Protein AF-A0A7S1K4Q0-F1 (afdb_monomer_lite)

Foldseek 3Di:
DVVVVVVVVVVVCVVVPPPPPPPPDPPPDDFFQKKKKWKFFFFWIWIWMAGPVQRKIKIKTDGPAWIWIWMAGDNQRKIKIWIHHHQWIWIWIATNNQRKIKTKITGHQWIWIWIAGDPQRWIWIWTGDDQWTWIWIAGPNQGWTKIWIGHRQWIKIKIAGPNPDDDPPDLPPDDFRIKIKIGGRFWIWIWTHDVVQQKIKIWTTGPQWIWIWIAGDQQGWIWIWTTDNVQWIWTWIWGDAGPDPPHANKTKTKIKTDGALAWIWMKMWIAGRVRHIWIWIWTHHVAWIWIWGFDADSNWTWTWTWIGGHRIIMIMITTGDPPDDDDPPVCVVVVNPDPPVVCCPPPVDDDDDD

Organism: NCBI:txid1169539

Secondary structure (DSSP, 8-state):
-HHHHHHHHHHHHHHH------TTS--SS-SEEEEEEEEEETTEEEEEEEESSS--EEEEEEETTEEEEEEE-SSS--EEEEEEETTEEEEEEE-SSS--EEEEEEETTEEEEEEE-SSS--EEEEEEESSEEEEEEE-SSS-EEEEEEEETTEEEEEEEES-----TTSS-TT--SEEEEEEETTEEEEEEEETTTTEEEEEEEETTEEEEEEEESSS--EEEEEEETTTEEEEEEEE---SSTTS---EEEEEEEEETTTEEEEEEEEE-TTS-EEEEEEEEESSEEEEEEEEEETTEEEEEEEEEETTEEEEEEEEE-GGG-----HHHHTT-S-THHHHHHHS---PPP-

Structure (mmCIF, N/CA/C/O backbone):
data_AF-A0A7S1K4Q0-F1
#
_entry.id   AF-A0A7S1K4Q0-F1
#
loop_
_atom_site.group_PDB
_atom_site.id
_atom_site.type_symbol
_atom_site.label_atom_id
_atom_site.label_alt_id
_atom_site.label_comp_id
_atom_site.label_asym_id
_atom_site.label_entity_id
_atom_site.label_seq_id
_atom_site.pdbx_PDB_ins_code
_atom_site.Cartn_x
_atom_site.Cartn_y
_atom_site.Cartn_z
_atom_site.occupancy
_atom_site.B_iso_or_equiv
_atom_site.auth_seq_id
_atom_site.auth_comp_id
_atom_site.auth_asym_id
_atom_site.auth_atom_id
_atom_site.pdbx_PDB_model_num
ATOM 1 N N . ARG A 1 1 ? -10.471 26.679 19.506 1.00 30.56 1 ARG A N 1
ATOM 2 C CA . ARG A 1 1 ? -9.412 27.710 19.668 1.00 30.56 1 ARG A CA 1
ATOM 3 C C . ARG A 1 1 ? -8.037 27.119 19.364 1.00 30.56 1 ARG A C 1
ATOM 5 O O . ARG A 1 1 ? -7.439 27.626 18.440 1.00 30.56 1 ARG A O 1
ATOM 12 N N . ALA A 1 2 ? -7.617 26.006 19.983 1.00 29.73 2 ALA A N 1
ATOM 13 C CA . ALA A 1 2 ? -6.388 25.289 19.597 1.00 29.73 2 ALA A CA 1
ATOM 14 C C . ALA A 1 2 ? -6.380 24.780 18.135 1.00 29.73 2 ALA A C 1
ATOM 16 O O . ALA A 1 2 ? -5.400 24.993 17.445 1.00 29.73 2 ALA A O 1
ATOM 17 N N . ALA A 1 3 ? -7.494 24.243 17.615 1.00 29.62 3 ALA A N 1
ATOM 18 C CA . ALA A 1 3 ? -7.602 23.836 16.201 1.00 29.62 3 ALA A CA 1
ATOM 19 C C . ALA A 1 3 ? -7.527 25.012 15.201 1.00 29.62 3 ALA A C 1
ATOM 21 O O . ALA A 1 3 ? -6.951 24.889 14.131 1.00 29.62 3 ALA A O 1
ATOM 22 N N . VAL A 1 4 ? -8.051 26.186 15.580 1.00 29.28 4 VAL A N 1
ATOM 23 C CA . VAL A 1 4 ? -7.913 27.419 14.783 1.00 29.28 4 VAL A CA 1
ATOM 24 C C . VAL A 1 4 ? -6.472 27.923 14.845 1.00 29.28 4 VAL A C 1
ATOM 26 O O . VAL A 1 4 ? -5.973 28.427 13.855 1.00 29.28 4 VAL A O 1
ATOM 29 N N . SER A 1 5 ? -5.783 27.740 15.975 1.00 29.30 5 SER A N 1
ATOM 30 C CA . SER A 1 5 ? -4.360 28.052 16.117 1.00 29.30 5 SER A CA 1
ATOM 31 C C . SER A 1 5 ? -3.453 27.077 15.365 1.00 29.30 5 SER A C 1
ATOM 33 O O . SER A 1 5 ? -2.461 27.540 14.834 1.00 29.30 5 SER A O 1
ATOM 35 N N . ALA A 1 6 ? -3.790 25.788 15.263 1.00 33.44 6 ALA A N 1
ATOM 36 C CA . ALA A 1 6 ? -3.050 24.813 14.455 1.00 33.44 6 ALA A CA 1
ATOM 37 C C . ALA A 1 6 ? -3.248 25.060 12.952 1.00 33.44 6 ALA A C 1
ATOM 39 O O . ALA A 1 6 ? -2.275 25.084 12.215 1.00 33.44 6 ALA A O 1
ATOM 40 N N . ALA A 1 7 ? -4.474 25.374 12.517 1.00 32.34 7 ALA A N 1
ATOM 41 C CA . ALA A 1 7 ? -4.744 25.794 11.141 1.00 32.34 7 ALA A CA 1
ATOM 42 C C . ALA A 1 7 ? -4.092 27.148 10.797 1.00 32.34 7 ALA A C 1
ATOM 44 O O . ALA A 1 7 ? -3.606 27.323 9.688 1.00 32.34 7 ALA A O 1
ATOM 45 N N . LEU A 1 8 ? -4.031 28.100 11.740 1.00 29.91 8 LEU A N 1
ATOM 46 C CA . LEU A 1 8 ? -3.279 29.350 11.562 1.00 29.91 8 LEU A CA 1
ATOM 47 C C . LEU A 1 8 ? -1.764 29.149 11.630 1.00 29.91 8 LEU A C 1
ATOM 49 O O . LEU A 1 8 ? -1.056 29.924 11.006 1.00 29.91 8 LEU A O 1
ATOM 53 N N . LEU A 1 9 ? -1.266 28.150 12.362 1.00 31.69 9 LEU A N 1
ATOM 54 C CA . LEU A 1 9 ? 0.156 27.808 12.395 1.00 31.69 9 LEU A CA 1
ATOM 55 C C . LEU A 1 9 ? 0.561 27.088 11.105 1.00 31.69 9 LEU A C 1
ATOM 57 O O . LEU A 1 9 ? 1.580 27.447 10.541 1.00 31.69 9 LEU A O 1
ATOM 61 N N . ALA A 1 10 ? -0.273 26.182 10.587 1.00 34.03 10 ALA A N 1
ATOM 62 C CA . ALA A 1 10 ? -0.112 25.562 9.273 1.00 34.03 10 ALA A CA 1
ATOM 63 C C . ALA A 1 10 ? -0.222 26.601 8.146 1.00 34.03 10 ALA A C 1
ATOM 65 O O . ALA A 1 10 ? 0.629 26.639 7.272 1.00 34.03 10 ALA A O 1
ATOM 66 N N . ALA A 1 11 ? -1.190 27.525 8.205 1.00 30.97 11 ALA A N 1
ATOM 67 C CA . ALA A 1 11 ? -1.301 28.629 7.246 1.00 30.97 11 ALA A CA 1
ATOM 68 C C . ALA A 1 11 ? -0.173 29.669 7.386 1.00 30.97 11 ALA A C 1
ATOM 70 O O . ALA A 1 11 ? 0.191 30.306 6.402 1.00 30.97 11 ALA A O 1
ATOM 71 N N . ALA A 1 12 ? 0.391 29.855 8.585 1.00 30.47 12 ALA A N 1
ATOM 72 C CA . ALA A 1 12 ? 1.572 30.689 8.793 1.00 30.47 12 ALA A CA 1
ATOM 73 C C . ALA A 1 12 ? 2.847 29.995 8.295 1.00 30.47 12 ALA A C 1
ATOM 75 O O . ALA A 1 12 ? 3.657 30.669 7.677 1.00 30.47 12 ALA A O 1
ATOM 76 N N . PHE A 1 13 ? 2.982 28.675 8.472 1.00 32.81 13 PHE A N 1
ATOM 77 C CA . PHE A 1 13 ? 4.057 27.858 7.895 1.00 32.81 13 PHE A CA 1
ATOM 78 C C . PHE A 1 13 ? 3.983 27.838 6.363 1.00 32.81 13 PHE A C 1
ATOM 80 O O . PHE A 1 13 ? 4.979 28.120 5.707 1.00 32.81 13 PHE A O 1
ATOM 87 N N . LEU A 1 14 ? 2.795 27.632 5.788 1.00 34.66 14 LEU A N 1
ATOM 88 C CA . LEU A 1 14 ? 2.542 27.724 4.343 1.00 34.66 14 LEU A CA 1
ATOM 89 C C . LEU A 1 14 ? 2.732 29.156 3.807 1.00 34.66 14 LEU A C 1
ATOM 91 O O . LEU A 1 14 ? 3.114 29.347 2.658 1.00 34.66 14 LEU A O 1
ATOM 95 N N . GLY A 1 15 ? 2.475 30.175 4.636 1.00 26.48 15 GLY A N 1
ATOM 96 C CA . GLY A 1 15 ? 2.600 31.589 4.272 1.00 26.48 15 GLY A CA 1
ATOM 97 C C . GLY A 1 15 ? 4.000 32.191 4.449 1.00 26.48 15 GLY A C 1
ATOM 98 O O . GLY A 1 15 ? 4.277 33.231 3.851 1.00 26.48 15 GLY A O 1
ATOM 99 N N . SER A 1 16 ? 4.875 31.582 5.260 1.00 27.86 16 SER A N 1
ATOM 100 C CA . SER A 1 16 ? 6.252 32.049 5.492 1.00 27.86 16 SER A CA 1
ATOM 101 C C . SER A 1 16 ? 7.325 31.158 4.872 1.00 27.86 16 SER A C 1
ATOM 103 O O . SER A 1 16 ? 8.417 31.655 4.613 1.00 27.86 16 SER A O 1
ATOM 105 N N . ASN A 1 17 ? 7.009 29.888 4.599 1.00 32.78 17 ASN A N 1
ATOM 106 C CA . ASN A 1 17 ? 7.913 28.906 4.001 1.00 32.78 17 ASN A CA 1
ATOM 107 C C . ASN A 1 17 ? 7.384 28.419 2.649 1.00 32.78 17 ASN A C 1
ATOM 109 O O . ASN A 1 17 ? 7.439 27.234 2.335 1.00 32.78 17 ASN A O 1
ATOM 113 N N . THR A 1 18 ? 6.933 29.338 1.793 1.00 30.14 18 THR A N 1
ATOM 114 C CA . THR A 1 18 ? 7.184 29.118 0.368 1.00 30.14 18 THR A CA 1
ATOM 115 C C . THR A 1 18 ? 8.687 28.919 0.243 1.00 30.14 18 THR A C 1
ATOM 117 O O . THR A 1 18 ? 9.435 29.882 0.450 1.00 30.14 18 THR A O 1
ATOM 120 N N . LEU A 1 19 ? 9.121 27.694 -0.077 1.00 34.28 19 LEU A N 1
ATOM 121 C CA . LEU A 1 19 ? 10.314 27.486 -0.891 1.00 34.28 19 LEU A CA 1
ATOM 122 C C . LEU A 1 19 ? 10.308 28.633 -1.896 1.00 34.28 19 LEU A C 1
ATOM 124 O O . LEU A 1 19 ? 9.395 28.734 -2.720 1.00 34.28 19 LEU A O 1
ATOM 128 N N . ARG A 1 20 ? 11.209 29.606 -1.721 1.00 29.12 20 ARG A N 1
ATOM 129 C CA . ARG A 1 20 ? 11.336 30.694 -2.682 1.00 29.12 20 ARG A CA 1
ATOM 130 C C . ARG A 1 20 ? 11.876 30.036 -3.934 1.00 29.12 20 ARG A C 1
ATOM 132 O O . ARG A 1 20 ? 13.084 29.910 -4.093 1.00 29.12 20 ARG A O 1
ATOM 139 N N . TYR A 1 21 ? 10.957 29.587 -4.777 1.00 36.97 21 TYR A N 1
ATOM 140 C CA . TYR A 1 21 ? 11.227 29.307 -6.163 1.00 36.97 21 TYR A CA 1
ATOM 141 C C . TYR A 1 21 ? 11.718 30.625 -6.759 1.00 36.97 21 TYR A C 1
ATOM 143 O O . TYR A 1 21 ? 10.959 31.585 -6.913 1.00 36.97 21 TYR A O 1
ATOM 151 N N . ASP A 1 22 ? 13.029 30.708 -6.946 1.00 35.34 22 ASP A N 1
ATOM 152 C CA . ASP A 1 22 ? 13.677 31.824 -7.610 1.00 35.34 22 ASP A CA 1
ATOM 153 C C . ASP A 1 22 ? 13.389 31.676 -9.103 1.00 35.34 22 ASP A C 1
ATOM 155 O O . ASP A 1 22 ? 14.047 30.905 -9.797 1.00 35.34 22 ASP A O 1
ATOM 159 N N . SER A 1 23 ? 12.360 32.380 -9.584 1.00 36.06 23 SER A N 1
ATOM 160 C CA . SER A 1 23 ? 11.932 32.350 -10.988 1.00 36.06 23 SER A CA 1
ATOM 161 C C . SER A 1 23 ? 13.019 32.784 -11.970 1.00 36.06 23 SER A C 1
ATOM 163 O O . SER A 1 23 ? 12.865 32.572 -13.171 1.00 36.06 23 SER A O 1
ATOM 165 N N . ASP A 1 24 ? 14.086 33.412 -11.469 1.00 32.47 24 ASP A N 1
ATOM 166 C CA . ASP A 1 24 ? 15.128 34.042 -12.273 1.00 32.47 24 ASP A CA 1
ATOM 167 C C . ASP A 1 24 ? 16.400 33.177 -12.363 1.00 32.47 24 ASP A C 1
ATOM 169 O O . ASP A 1 24 ? 17.333 33.519 -13.096 1.00 32.47 24 ASP A O 1
ATOM 173 N N . LYS A 1 25 ? 16.442 32.029 -11.670 1.00 38.19 25 LYS A N 1
ATOM 174 C CA . LYS A 1 25 ? 17.389 30.954 -11.978 1.00 38.19 25 LYS A CA 1
ATOM 175 C C . LYS A 1 25 ? 16.717 29.990 -12.944 1.00 38.19 25 LYS A C 1
ATOM 177 O O . LYS A 1 25 ? 15.883 29.187 -12.542 1.00 38.19 25 LYS A O 1
ATOM 182 N N . GLU A 1 26 ? 17.127 30.038 -14.208 1.00 30.56 26 GLU A N 1
ATOM 183 C CA . GLU A 1 26 ? 16.931 28.927 -15.140 1.00 30.56 26 GLU A CA 1
ATOM 184 C C . GLU A 1 26 ? 17.693 27.702 -14.602 1.00 30.56 26 GLU A C 1
ATOM 186 O O . GLU A 1 26 ? 18.846 27.450 -14.949 1.00 30.56 26 GLU A O 1
ATOM 191 N N . LEU A 1 27 ? 17.063 26.980 -13.678 1.00 38.09 27 LEU A N 1
ATOM 192 C CA . LEU A 1 27 ? 17.362 25.588 -13.389 1.00 38.09 27 LEU A CA 1
ATOM 193 C C . LEU A 1 27 ? 16.701 24.810 -14.528 1.00 38.09 27 LEU A C 1
ATOM 195 O O . LEU A 1 27 ? 15.480 24.830 -14.672 1.00 38.09 27 LEU A O 1
ATOM 199 N N . GLY A 1 28 ? 17.508 24.244 -15.423 1.00 34.34 28 GLY A N 1
ATOM 200 C CA . GLY A 1 28 ? 16.991 23.355 -16.457 1.00 34.34 28 GLY A CA 1
ATOM 201 C C . GLY A 1 28 ? 16.277 22.175 -15.796 1.00 34.34 28 GLY A C 1
ATOM 202 O O . GLY A 1 28 ? 16.890 21.491 -14.987 1.00 34.34 28 GLY A O 1
ATOM 203 N N . GLY A 1 29 ? 15.002 21.968 -16.134 1.00 41.12 29 GLY A N 1
ATOM 204 C CA . GLY A 1 29 ? 14.160 20.903 -15.573 1.00 41.12 29 GLY A CA 1
ATOM 205 C C . GLY A 1 29 ? 13.619 21.228 -14.175 1.00 41.12 29 GLY A C 1
ATOM 206 O O . GLY A 1 29 ? 14.306 21.816 -13.343 1.00 41.12 29 GLY A O 1
ATOM 207 N N . LYS A 1 30 ? 12.356 20.882 -13.905 1.00 51.50 30 LYS A N 1
ATOM 208 C CA . LYS A 1 30 ? 11.820 20.925 -12.536 1.00 51.50 30 LYS A CA 1
ATOM 209 C C . LYS A 1 30 ? 12.519 19.803 -11.746 1.00 51.50 30 LYS A C 1
ATOM 211 O O . LYS A 1 30 ? 12.449 18.674 -12.201 1.00 51.50 30 LYS A O 1
ATOM 216 N N . PRO A 1 31 ? 13.195 20.074 -10.617 1.00 64.00 31 PRO A N 1
ATOM 217 C CA . PRO A 1 31 ? 14.013 19.069 -9.927 1.00 64.00 31 PRO A CA 1
ATOM 218 C C . PRO A 1 31 ? 13.213 18.039 -9.105 1.00 64.00 31 PRO A C 1
ATOM 220 O O . PRO A 1 31 ? 13.813 17.114 -8.577 1.00 64.00 31 PRO A O 1
ATOM 223 N N . ILE A 1 32 ? 11.898 18.228 -8.954 1.00 69.50 32 ILE A N 1
ATOM 224 C CA . ILE A 1 32 ? 10.991 17.393 -8.155 1.00 69.50 32 ILE A CA 1
ATOM 225 C C . ILE A 1 32 ? 9.759 17.120 -9.024 1.00 69.50 32 ILE A C 1
ATOM 227 O O . ILE A 1 32 ? 9.160 18.095 -9.508 1.00 69.50 32 ILE A O 1
ATOM 231 N N . LYS A 1 33 ? 9.421 15.844 -9.232 1.00 79.62 33 LYS A N 1
ATOM 232 C CA . LYS A 1 33 ? 8.251 15.403 -10.011 1.00 79.62 33 LYS A CA 1
ATOM 233 C C . LYS A 1 33 ? 7.015 15.344 -9.120 1.00 79.62 33 LYS A C 1
ATOM 235 O O . LYS A 1 33 ? 6.043 16.034 -9.416 1.00 79.62 33 LYS A O 1
ATOM 240 N N . GLU A 1 34 ? 7.143 14.747 -7.938 1.00 84.56 34 GLU A N 1
ATOM 241 C CA . GLU A 1 34 ? 6.089 14.709 -6.924 1.00 84.56 34 GLU A CA 1
ATOM 242 C C . GLU A 1 34 ? 6.590 15.129 -5.531 1.00 84.56 34 GLU A C 1
ATOM 244 O O . GLU A 1 34 ? 7.757 14.966 -5.168 1.00 84.56 34 GLU A O 1
ATOM 249 N N . VAL A 1 35 ? 5.693 15.706 -4.726 1.00 86.06 35 VAL A N 1
ATOM 250 C CA . VAL A 1 35 ? 5.883 15.869 -3.282 1.00 86.06 35 VAL A CA 1
ATOM 251 C C . VAL A 1 35 ? 4.620 15.504 -2.510 1.00 86.06 35 VAL A C 1
ATOM 253 O O . VAL A 1 35 ? 3.544 16.013 -2.815 1.00 86.06 35 VAL A O 1
ATOM 256 N N . SER A 1 36 ? 4.763 14.747 -1.425 1.00 88.31 36 SER A N 1
ATOM 257 C CA . SER A 1 36 ? 3.702 14.425 -0.471 1.00 88.31 36 SER A CA 1
ATOM 258 C C . SER A 1 36 ? 4.151 14.686 0.969 1.00 88.31 36 SER A C 1
ATOM 260 O O . SER A 1 36 ? 5.331 14.678 1.317 1.00 88.31 36 SER A O 1
ATOM 262 N N . ASN A 1 37 ? 3.204 15.065 1.820 1.00 87.38 37 ASN A N 1
ATOM 263 C CA . ASN A 1 37 ? 3.434 15.474 3.197 1.00 87.38 37 ASN A CA 1
ATOM 264 C C . ASN A 1 37 ? 2.302 14.975 4.086 1.00 87.38 37 ASN A C 1
ATOM 266 O O . ASN A 1 37 ? 1.132 15.275 3.835 1.00 87.38 37 ASN A O 1
ATOM 270 N N . GLU A 1 38 ? 2.654 14.367 5.214 1.00 92.50 38 GLU A N 1
ATOM 271 C CA . GLU A 1 38 ? 1.721 14.014 6.276 1.00 92.50 38 GLU A CA 1
ATOM 272 C C . GLU A 1 38 ? 2.148 14.640 7.606 1.00 92.50 38 GLU A C 1
ATOM 274 O O . GLU A 1 38 ? 3.297 14.553 8.034 1.00 92.50 38 GLU A O 1
ATOM 279 N N . ILE A 1 39 ? 1.204 15.280 8.293 1.00 90.06 39 ILE A N 1
ATOM 280 C CA . ILE A 1 39 ? 1.388 15.839 9.629 1.00 90.06 39 ILE A CA 1
ATOM 281 C C . ILE A 1 39 ? 0.304 15.271 10.533 1.00 90.06 39 ILE A C 1
ATOM 283 O O . ILE A 1 39 ? -0.865 15.650 10.426 1.00 90.06 39 ILE A O 1
ATOM 287 N N . VAL A 1 40 ? 0.699 14.439 11.490 1.00 93.62 40 VAL A N 1
ATOM 288 C CA . VAL A 1 40 ? -0.200 13.844 12.479 1.00 93.62 40 VAL A CA 1
ATOM 289 C C . VAL A 1 40 ? 0.071 14.438 13.853 1.00 93.62 40 VAL A C 1
ATOM 291 O O . VAL A 1 40 ? 1.211 14.574 14.299 1.00 93.62 40 VAL A O 1
ATOM 294 N N . TYR A 1 41 ? -0.997 14.781 14.562 1.00 90.81 41 TYR A N 1
ATOM 295 C CA . TYR A 1 41 ? -0.958 15.068 15.984 1.00 90.81 41 TYR A CA 1
ATOM 296 C C . TYR A 1 41 ? -2.113 14.377 16.703 1.00 90.81 41 TYR A C 1
ATOM 298 O O . TYR A 1 41 ? -3.278 14.771 16.580 1.00 90.81 41 TYR A O 1
ATOM 306 N N . ASP A 1 42 ? -1.770 13.403 17.543 1.00 92.69 42 ASP A N 1
ATOM 307 C CA . ASP A 1 42 ? -2.720 12.571 18.279 1.00 92.69 42 ASP A CA 1
ATOM 308 C C . ASP A 1 42 ? -3.644 11.817 17.318 1.00 92.69 42 ASP A C 1
ATOM 310 O O . ASP A 1 42 ? -3.214 10.867 16.681 1.00 92.69 42 ASP A O 1
ATOM 314 N N . ASN A 1 43 ? -4.896 12.246 17.198 1.00 93.00 43 ASN A N 1
ATOM 315 C CA . ASN A 1 43 ? -5.856 11.662 16.274 1.00 93.00 43 ASN A CA 1
ATOM 316 C C . ASN A 1 43 ? -6.166 12.570 15.080 1.00 93.00 43 ASN A C 1
ATOM 318 O O . ASN A 1 43 ? -7.074 12.254 14.326 1.00 93.00 43 ASN A O 1
ATOM 322 N N . TRP A 1 44 ? -5.502 13.719 14.946 1.00 95.00 44 TRP A N 1
ATOM 323 C CA . TRP A 1 44 ? -5.684 14.623 13.813 1.00 95.00 44 TRP A CA 1
ATOM 324 C C . TRP A 1 44 ? -4.558 14.457 12.808 1.00 95.00 44 TRP A C 1
ATOM 326 O O . TRP A 1 44 ? -3.403 14.420 13.214 1.00 95.00 44 TRP A O 1
ATOM 336 N N . ALA A 1 45 ? -4.896 14.466 11.525 1.00 93.38 45 ALA A N 1
ATOM 337 C CA . ALA A 1 45 ? -3.946 14.438 10.428 1.00 93.38 45 ALA A CA 1
ATOM 338 C C . ALA A 1 45 ? -4.242 15.551 9.414 1.00 93.38 45 ALA A C 1
ATOM 340 O O . ALA A 1 45 ? -5.398 15.948 9.206 1.00 93.38 45 ALA A O 1
ATOM 341 N N . VAL A 1 46 ? -3.174 16.060 8.810 1.00 93.00 46 VAL A N 1
ATOM 342 C CA . VAL A 1 46 ? -3.185 16.874 7.598 1.00 93.00 46 VAL A CA 1
ATOM 343 C C . VAL A 1 46 ? -2.273 16.182 6.606 1.00 93.00 46 VAL A C 1
ATOM 345 O O . VAL A 1 46 ? -1.091 16.025 6.892 1.00 93.00 46 VAL A O 1
ATOM 348 N N . THR A 1 47 ? -2.813 15.830 5.453 1.00 91.38 47 THR A N 1
ATOM 349 C CA . THR A 1 47 ? -2.056 15.273 4.338 1.00 91.38 47 THR A CA 1
ATOM 350 C C . THR A 1 47 ? -2.184 16.229 3.169 1.00 91.38 47 THR A C 1
ATOM 352 O O . THR A 1 47 ? -3.271 16.760 2.927 1.00 91.38 47 THR A O 1
ATOM 355 N N . TRP A 1 48 ? -1.100 16.495 2.459 1.00 90.69 48 TRP A N 1
ATOM 356 C CA . TRP A 1 48 ? -1.171 17.191 1.185 1.00 90.69 48 TRP A CA 1
ATOM 357 C C . TRP A 1 48 ? -0.082 16.692 0.254 1.00 90.69 48 TRP A C 1
ATOM 359 O O . TRP A 1 48 ? 1.011 16.377 0.710 1.00 90.69 48 TRP A O 1
ATOM 369 N N . GLY A 1 49 ? -0.386 16.669 -1.034 1.00 85.81 49 GLY A N 1
ATOM 370 C CA . GLY A 1 49 ? 0.549 16.269 -2.066 1.00 85.81 49 GLY A CA 1
ATOM 371 C C . GLY A 1 49 ? 0.357 17.079 -3.334 1.00 85.81 49 GLY A C 1
ATOM 372 O O . GLY A 1 49 ? -0.669 17.754 -3.513 1.00 85.81 49 GLY A O 1
ATOM 373 N N . ARG A 1 50 ? 1.382 17.070 -4.176 1.00 86.56 50 ARG A N 1
ATOM 374 C CA . ARG A 1 50 ? 1.388 17.709 -5.478 1.00 86.56 50 ARG A CA 1
ATOM 375 C C . ARG A 1 50 ? 2.275 16.932 -6.433 1.00 86.56 50 ARG A C 1
ATOM 377 O O . ARG A 1 50 ? 3.492 16.944 -6.263 1.00 86.56 50 ARG A O 1
ATOM 384 N N . ASP A 1 51 ? 1.650 16.463 -7.497 1.00 84.50 51 ASP A N 1
ATOM 385 C CA . ASP A 1 51 ? 2.330 16.103 -8.724 1.00 84.50 51 ASP A CA 1
ATOM 386 C C . ASP A 1 51 ? 2.577 17.374 -9.570 1.00 84.50 51 ASP A C 1
ATOM 388 O O . ASP A 1 51 ? 1.697 18.229 -9.776 1.00 84.50 51 ASP A O 1
ATOM 392 N N . PHE A 1 52 ? 3.816 17.588 -10.004 1.00 81.81 52 PHE A N 1
ATOM 393 C CA . PHE A 1 52 ? 4.206 18.730 -10.827 1.00 81.81 52 PHE A CA 1
ATOM 394 C C . PHE A 1 52 ? 4.133 18.468 -12.333 1.00 81.81 52 PHE A C 1
ATOM 396 O O . PHE A 1 52 ? 4.096 19.466 -13.082 1.00 81.81 52 PHE A O 1
ATOM 403 N N . GLU A 1 53 ? 4.157 17.212 -12.755 1.00 77.25 53 GLU A N 1
ATOM 404 C CA . GLU A 1 53 ? 3.986 16.734 -14.124 1.00 77.25 53 GLU A CA 1
ATOM 405 C C . GLU A 1 53 ? 2.508 16.810 -14.520 1.00 77.25 53 GLU A C 1
ATOM 407 O O . GLU A 1 53 ? 2.156 17.684 -15.327 1.00 77.25 53 GLU A O 1
ATOM 412 N N . ASP A 1 54 ? 1.649 16.101 -13.793 1.00 74.69 54 ASP A N 1
ATOM 413 C CA . ASP A 1 54 ? 0.188 16.017 -13.979 1.00 74.69 54 ASP A CA 1
ATOM 414 C C . ASP A 1 54 ? -0.544 17.233 -13.398 1.00 74.69 54 ASP A C 1
ATOM 416 O O . ASP A 1 54 ? -1.737 17.506 -13.603 1.00 74.69 54 ASP A O 1
ATOM 420 N N . ARG A 1 55 ? 0.220 18.070 -12.685 1.00 83.75 55 ARG A N 1
ATOM 421 C CA . ARG A 1 55 ? -0.247 19.305 -12.042 1.00 83.75 55 ARG A CA 1
ATOM 422 C C . ARG A 1 55 ? -1.380 19.036 -11.059 1.00 83.75 55 ARG A C 1
ATOM 424 O O . ARG A 1 55 ? -2.209 19.933 -10.842 1.00 83.75 55 ARG A O 1
ATOM 431 N N . GLU A 1 56 ? -1.377 17.864 -10.447 1.00 87.31 56 GLU A N 1
ATOM 432 C CA . GLU A 1 56 ? -2.327 17.484 -9.425 1.00 87.31 56 GLU A CA 1
ATOM 433 C C . GLU A 1 56 ? -1.997 18.129 -8.078 1.00 87.31 56 GLU A C 1
ATOM 435 O O . GLU A 1 56 ? -0.867 18.487 -7.750 1.00 87.31 56 GLU A O 1
ATOM 440 N N . THR A 1 57 ? -3.016 18.394 -7.274 1.00 90.62 57 THR A N 1
ATOM 441 C CA . THR A 1 57 ? -2.842 18.717 -5.864 1.00 90.62 57 THR A CA 1
ATOM 442 C C . THR A 1 57 ? -3.969 18.115 -5.059 1.00 90.62 57 THR A C 1
ATOM 444 O O . THR A 1 57 ? -5.135 18.444 -5.283 1.00 90.62 57 THR A O 1
ATOM 447 N N . ALA A 1 58 ? -3.601 17.329 -4.056 1.00 91.75 58 ALA A N 1
ATOM 448 C CA . ALA A 1 58 ? -4.517 16.740 -3.099 1.00 91.75 58 ALA A CA 1
ATOM 449 C C . ALA A 1 58 ? -4.254 17.289 -1.698 1.00 91.75 58 ALA A C 1
ATOM 451 O O . ALA A 1 58 ? -3.117 17.522 -1.295 1.00 91.75 58 ALA A O 1
ATOM 452 N N . VAL A 1 59 ? -5.320 17.528 -0.938 1.00 92.00 59 VAL A N 1
ATOM 453 C CA . VAL A 1 59 ? -5.250 17.952 0.462 1.00 92.00 59 VAL A CA 1
ATOM 454 C C . VAL A 1 59 ? -6.339 17.246 1.250 1.00 92.00 59 VAL A C 1
ATOM 456 O O . VAL A 1 59 ? -7.511 17.324 0.889 1.00 92.00 59 VAL A O 1
ATOM 459 N N . GLN A 1 60 ? -5.983 16.649 2.381 1.00 95.00 60 GLN A N 1
ATOM 460 C CA . GLN A 1 60 ? -6.904 16.069 3.346 1.00 95.00 60 GLN A CA 1
ATOM 461 C C . GLN A 1 60 ? -6.626 16.580 4.756 1.00 95.00 60 GLN A C 1
ATOM 463 O O . GLN A 1 60 ? -5.486 16.700 5.189 1.00 95.00 60 GLN A O 1
ATOM 468 N N . VAL A 1 61 ? -7.688 16.875 5.504 1.00 94.56 61 VAL A N 1
ATOM 469 C CA . VAL A 1 61 ? -7.602 17.291 6.906 1.00 94.56 61 VAL A CA 1
ATOM 470 C C . VAL A 1 61 ? -8.707 16.629 7.709 1.00 94.56 61 VAL A C 1
ATOM 472 O O . VAL A 1 61 ? -9.884 16.704 7.343 1.00 94.56 61 VAL A O 1
ATOM 475 N N . GLY A 1 62 ? -8.366 16.063 8.864 1.00 95.12 62 GLY A N 1
ATOM 476 C CA . GLY A 1 62 ? -9.379 15.537 9.767 1.00 95.12 62 GLY A CA 1
ATOM 477 C C . GLY A 1 62 ? -8.864 14.603 10.840 1.00 95.12 62 GLY A C 1
ATOM 478 O O . GLY A 1 62 ? -7.712 14.671 11.246 1.00 95.12 62 GLY A O 1
ATOM 479 N N . ASN A 1 63 ? -9.774 13.771 11.331 1.00 94.19 63 ASN A N 1
ATOM 480 C CA . ASN A 1 63 ? -9.535 12.689 12.276 1.00 94.19 63 ASN A CA 1
ATOM 481 C C . ASN A 1 63 ? -10.533 11.546 12.040 1.00 94.19 63 ASN A C 1
ATOM 483 O O . ASN A 1 63 ? -11.456 11.676 11.234 1.00 94.19 63 ASN A O 1
ATOM 487 N N . ASP A 1 64 ? -10.428 10.488 12.844 1.00 88.75 64 ASP A N 1
ATOM 488 C CA . ASP A 1 64 ? -11.312 9.310 12.809 1.00 88.75 64 ASP A CA 1
ATOM 489 C C . ASP A 1 64 ? -12.812 9.624 12.941 1.00 88.75 64 ASP A C 1
ATOM 491 O O . ASP A 1 64 ? -13.666 8.816 12.580 1.00 88.75 64 ASP A O 1
ATOM 495 N N . TYR A 1 65 ? -13.165 10.771 13.526 1.00 93.25 65 TYR A N 1
ATOM 496 C CA . TYR A 1 65 ? -14.554 11.192 13.678 1.00 93.25 65 TYR A CA 1
ATOM 497 C C . TYR A 1 65 ? -15.033 12.069 12.520 1.00 93.25 65 TYR A C 1
ATOM 499 O O . TYR A 1 65 ? -16.230 12.094 12.238 1.00 93.25 65 TYR A O 1
ATOM 507 N N . GLY A 1 66 ? -14.159 12.813 11.854 1.00 96.06 66 GLY A N 1
ATOM 508 C CA . GLY A 1 66 ? -14.548 13.593 10.693 1.00 96.06 66 GLY A CA 1
ATOM 509 C C . GLY A 1 66 ? -13.375 14.216 9.962 1.00 96.06 66 GLY A C 1
ATOM 510 O O . GLY A 1 66 ? -12.423 14.699 10.577 1.00 96.06 66 GLY A O 1
ATOM 511 N N . TYR A 1 67 ? -13.488 14.229 8.641 1.00 96.50 67 TYR A N 1
ATOM 512 C CA . TYR A 1 67 ? -12.439 14.660 7.731 1.00 96.50 67 TYR A CA 1
ATOM 513 C C . TYR A 1 67 ? -13.025 15.191 6.424 1.00 96.50 67 TYR A C 1
ATOM 515 O O . TYR A 1 67 ? -14.182 14.919 6.084 1.00 96.50 67 TYR A O 1
ATOM 523 N N . VAL A 1 68 ? -12.208 15.960 5.712 1.00 97.38 68 VAL A N 1
ATOM 524 C CA . VAL A 1 68 ? -12.467 16.432 4.353 1.00 97.38 68 VAL A CA 1
ATOM 525 C C . VAL A 1 68 ? -11.173 16.314 3.559 1.00 97.38 68 VAL A C 1
ATOM 527 O O . VAL A 1 68 ? -10.140 16.799 4.015 1.00 97.38 68 VAL A O 1
ATOM 530 N N . GLY A 1 69 ? -11.255 15.702 2.385 1.00 96.12 69 GLY A N 1
ATOM 531 C CA . GLY A 1 69 ? -10.213 15.653 1.373 1.00 96.12 69 GLY A CA 1
ATOM 532 C C . GLY A 1 69 ? -10.713 16.228 0.055 1.00 96.12 69 GLY A C 1
ATOM 533 O O . GLY A 1 69 ? -11.887 16.047 -0.278 1.00 96.12 69 GLY A O 1
ATOM 534 N N . VAL A 1 70 ? -9.845 16.943 -0.657 1.00 95.94 70 VAL A N 1
ATOM 535 C CA . VAL A 1 70 ? -10.088 17.482 -1.999 1.00 95.94 70 VAL A CA 1
ATOM 536 C C . VAL A 1 70 ? -8.828 17.299 -2.838 1.00 95.94 70 VAL A C 1
ATOM 538 O O . VAL A 1 70 ? -7.754 17.699 -2.391 1.00 95.94 70 VAL A O 1
ATOM 541 N N . GLY A 1 71 ? -8.984 16.750 -4.038 1.00 94.38 71 GLY A N 1
ATOM 542 C CA . GLY A 1 71 ? -7.954 16.667 -5.073 1.00 94.38 71 GLY A CA 1
ATOM 543 C C . GLY A 1 71 ? -8.372 17.422 -6.329 1.00 94.38 71 GLY A C 1
ATOM 544 O O . GLY A 1 71 ? -9.567 17.490 -6.640 1.00 94.38 71 GLY A O 1
ATOM 545 N N . VAL A 1 72 ? -7.408 18.038 -7.012 1.00 92.44 72 VAL A N 1
ATOM 546 C CA . VAL A 1 72 ? -7.601 18.704 -8.306 1.00 92.44 72 VAL A CA 1
ATOM 547 C C . VAL A 1 72 ? -6.393 18.442 -9.202 1.00 92.44 72 VAL A C 1
ATOM 549 O O . VAL A 1 72 ? -5.308 18.936 -8.895 1.00 92.44 72 VAL A O 1
ATOM 552 N N . GLY A 1 73 ? -6.617 17.756 -10.321 1.00 90.94 73 GLY A N 1
ATOM 553 C CA . GLY A 1 73 ? -5.697 17.608 -11.449 1.00 90.94 73 GLY A CA 1
ATOM 554 C C . GLY A 1 73 ? -6.001 18.649 -12.521 1.00 90.94 73 GLY A C 1
ATOM 555 O O . GLY A 1 73 ? -7.161 18.856 -12.882 1.00 90.94 73 GLY A O 1
ATOM 556 N N . LEU A 1 74 ? -4.990 19.378 -13.003 1.00 84.50 74 LEU A N 1
ATOM 557 C CA . LEU A 1 74 ? -5.197 20.358 -14.080 1.00 84.50 74 LEU A CA 1
ATOM 558 C C . LEU A 1 74 ? -4.934 19.783 -15.467 1.00 84.50 74 LEU A C 1
ATOM 560 O O . LEU A 1 74 ? -5.563 20.268 -16.409 1.00 84.50 74 LEU A O 1
ATOM 564 N N . GLU A 1 75 ? -4.003 18.839 -15.596 1.00 83.94 75 GLU A N 1
ATOM 565 C CA . GLU A 1 75 ? -3.708 18.206 -16.882 1.00 83.94 75 GLU A CA 1
ATOM 566 C C . GLU A 1 75 ? -4.880 17.299 -17.288 1.00 83.94 75 GLU A C 1
ATOM 568 O O . GLU A 1 75 ? -5.526 17.552 -18.312 1.00 83.94 75 GLU A O 1
ATOM 573 N N . ASP A 1 76 ? -5.295 16.421 -16.377 1.00 82.75 76 ASP A N 1
ATOM 574 C CA . ASP A 1 76 ? -6.411 15.485 -16.584 1.00 82.75 76 ASP A CA 1
ATOM 575 C C . ASP A 1 76 ? -7.794 16.089 -16.348 1.00 82.75 76 ASP A C 1
ATOM 577 O O . ASP A 1 76 ? -8.834 15.561 -16.735 1.00 82.75 76 ASP A O 1
ATOM 581 N N . ARG A 1 77 ? -7.832 17.300 -15.778 1.00 88.69 77 ARG A N 1
ATOM 582 C CA . ARG A 1 77 ? -9.070 17.946 -15.302 1.00 88.69 77 ARG A CA 1
ATOM 583 C C . ARG A 1 77 ? -9.793 17.067 -14.270 1.00 88.69 77 ARG A C 1
ATOM 585 O O . ARG A 1 77 ? -11.017 17.134 -14.137 1.00 88.69 77 ARG A O 1
ATOM 592 N N . ALA A 1 78 ? -9.012 16.319 -13.499 1.00 91.38 78 ALA A N 1
ATOM 593 C CA . ALA A 1 78 ? -9.484 15.474 -12.427 1.00 91.38 78 ALA A CA 1
ATOM 594 C C . ALA A 1 78 ? -9.965 16.287 -11.218 1.00 91.38 78 ALA A C 1
ATOM 596 O O . ALA A 1 78 ? -9.406 17.330 -10.853 1.00 91.38 78 ALA A O 1
ATOM 597 N N . THR A 1 79 ? -11.003 15.796 -10.545 1.00 94.25 79 THR A N 1
ATOM 598 C CA . THR A 1 79 ? -11.412 16.299 -9.233 1.00 94.25 79 THR A CA 1
ATOM 599 C C . THR A 1 79 ? -11.813 15.156 -8.324 1.00 94.25 79 THR A C 1
ATOM 601 O O . THR A 1 79 ? -12.533 14.249 -8.729 1.00 94.25 79 THR A O 1
ATOM 604 N N . SER A 1 80 ? -11.420 15.232 -7.057 1.00 95.00 80 SER A N 1
ATOM 605 C CA . SER A 1 80 ? -11.856 14.282 -6.039 1.00 95.00 80 SER A CA 1
ATOM 606 C C . SER A 1 80 ? -12.301 15.002 -4.774 1.00 95.00 80 SER A C 1
ATOM 608 O O . SER A 1 80 ? -11.868 16.110 -4.446 1.00 95.00 80 SER A O 1
ATOM 610 N N . THR A 1 81 ? -13.258 14.419 -4.062 1.00 96.38 81 THR A N 1
ATOM 611 C CA . THR A 1 81 ? -13.760 14.929 -2.790 1.00 96.38 81 THR A CA 1
ATOM 612 C C . THR A 1 81 ? -14.185 13.777 -1.901 1.00 96.38 81 THR A C 1
ATOM 614 O O . THR A 1 81 ? -15.080 13.007 -2.243 1.00 96.38 81 THR A O 1
ATOM 617 N N . ASN A 1 82 ? -13.610 13.730 -0.703 1.00 95.38 82 ASN A N 1
ATOM 618 C CA . ASN A 1 82 ? -13.888 12.718 0.307 1.00 95.38 82 ASN A CA 1
ATOM 619 C C . ASN A 1 82 ? -14.310 13.403 1.604 1.00 95.38 82 ASN A C 1
ATOM 621 O O . ASN A 1 82 ? -13.590 14.246 2.130 1.00 95.38 82 ASN A O 1
ATOM 625 N N . VAL A 1 83 ? -15.485 13.076 2.135 1.00 96.75 83 VAL A N 1
ATOM 626 C CA . VAL A 1 83 ? -16.001 13.691 3.364 1.00 96.75 83 VAL A CA 1
ATOM 627 C C . VAL A 1 83 ? -16.532 12.623 4.300 1.00 96.75 83 VAL A C 1
ATOM 629 O O . VAL A 1 83 ? -17.434 11.866 3.941 1.00 96.75 83 VAL A O 1
ATOM 632 N N . GLY A 1 84 ? -16.032 12.624 5.533 1.00 96.88 84 GLY A N 1
ATOM 633 C CA . GLY A 1 84 ? -16.491 11.752 6.608 1.00 96.88 84 GLY A CA 1
ATOM 634 C C . GLY A 1 84 ? -17.016 12.534 7.808 1.00 96.88 84 GLY A C 1
ATOM 635 O O . GLY A 1 84 ? -16.449 13.554 8.204 1.00 96.88 84 GLY A O 1
ATOM 636 N N . PHE A 1 85 ? -18.093 12.046 8.425 1.00 96.31 85 PHE A N 1
ATOM 637 C CA . PHE A 1 85 ? -18.555 12.514 9.730 1.00 96.31 85 PHE A CA 1
ATOM 638 C C . PHE A 1 85 ? -19.276 11.417 10.527 1.00 96.31 85 PHE A C 1
ATOM 640 O O . PHE A 1 85 ? -20.362 10.935 10.179 1.00 96.31 85 PHE A O 1
ATOM 647 N N . GLY A 1 86 ? -18.700 11.062 11.672 1.00 95.69 86 GLY A N 1
ATOM 648 C CA . GLY A 1 86 ? -19.176 10.040 12.588 1.00 95.69 86 GLY A CA 1
ATOM 649 C C . GLY A 1 86 ? -19.177 8.659 11.944 1.00 95.69 86 GLY A C 1
ATOM 650 O O . GLY A 1 86 ? -18.188 7.946 11.981 1.00 95.69 86 GLY A O 1
ATOM 651 N N . LYS A 1 87 ? -20.330 8.255 11.412 1.00 95.25 87 LYS A N 1
ATOM 652 C CA . LYS A 1 87 ? -20.494 6.971 10.712 1.00 95.25 87 LYS A CA 1
ATOM 653 C C . LYS A 1 87 ? -20.719 7.135 9.219 1.00 95.25 87 LYS A C 1
ATOM 655 O O . LYS A 1 87 ? -20.760 6.123 8.538 1.00 95.25 87 LYS A O 1
ATOM 660 N N . ALA A 1 88 ? -20.974 8.353 8.753 1.00 96.56 88 ALA A N 1
ATOM 661 C CA . ALA A 1 88 ? -21.295 8.617 7.364 1.00 96.56 88 ALA A CA 1
ATOM 662 C C . ALA A 1 88 ? -20.032 9.030 6.614 1.00 96.56 88 ALA A C 1
ATOM 664 O O . ALA A 1 88 ? -19.264 9.838 7.134 1.00 96.56 88 ALA A O 1
ATOM 665 N N . GLN A 1 89 ? -19.872 8.530 5.397 1.00 96.31 89 GLN A N 1
ATOM 666 C CA . GLN A 1 89 ? -18.846 8.971 4.464 1.00 96.31 89 GLN A CA 1
ATOM 667 C C . GLN A 1 89 ? -19.441 9.068 3.065 1.00 96.31 89 GLN A C 1
ATOM 669 O O . GLN A 1 89 ? -20.331 8.293 2.703 1.00 96.31 89 GLN A O 1
ATOM 674 N N . VAL A 1 90 ? -18.953 10.040 2.304 1.00 96.75 90 VAL A N 1
ATOM 675 C CA . VAL A 1 90 ? -19.241 10.213 0.884 1.00 96.75 90 VAL A CA 1
ATOM 676 C C . VAL A 1 90 ? -17.925 10.474 0.168 1.00 96.75 90 VAL A C 1
ATOM 678 O O . VAL A 1 90 ? -17.127 11.284 0.641 1.00 96.75 90 VAL A O 1
ATOM 681 N N . SER A 1 91 ? -17.727 9.805 -0.958 1.00 96.50 91 SER A N 1
ATOM 682 C CA . SER A 1 91 ? -16.610 10.022 -1.870 1.00 96.50 91 SER A CA 1
ATOM 683 C C . SER A 1 91 ? -17.134 10.267 -3.278 1.00 96.50 91 SER A C 1
ATOM 685 O O . SER A 1 91 ? -18.104 9.636 -3.705 1.00 96.50 91 SER A O 1
ATOM 687 N N . VAL A 1 92 ? -16.523 11.213 -3.980 1.00 96.44 92 VAL A N 1
ATOM 688 C CA . VAL A 1 92 ? -16.773 11.487 -5.396 1.00 96.44 92 VAL A CA 1
ATOM 689 C C . VAL A 1 92 ? -15.432 11.758 -6.060 1.00 96.44 92 VAL A C 1
ATOM 691 O O . VAL A 1 92 ? -14.652 12.537 -5.519 1.00 96.44 92 VAL A O 1
ATOM 694 N N . SER A 1 93 ? -15.185 11.143 -7.205 1.00 95.81 93 SER A N 1
ATOM 695 C CA . SER A 1 93 ? -14.044 11.418 -8.077 1.00 95.81 93 SER A CA 1
ATOM 696 C C . SER A 1 93 ? -14.516 11.508 -9.524 1.00 95.81 93 SER A C 1
ATOM 698 O O . SER A 1 93 ? -15.536 10.916 -9.885 1.00 95.81 93 SER A O 1
ATOM 700 N N . THR A 1 94 ? -13.821 12.300 -10.325 1.00 94.25 94 THR A N 1
ATOM 701 C CA . THR A 1 94 ? -14.038 12.433 -11.764 1.00 94.25 94 THR A CA 1
ATOM 702 C C . THR A 1 94 ? -12.709 12.699 -12.431 1.00 94.25 94 THR A C 1
ATOM 704 O O . THR A 1 94 ? -11.990 13.572 -11.943 1.00 94.25 94 THR A O 1
ATOM 707 N N . ASP A 1 95 ? -12.489 12.077 -13.573 1.00 90.31 95 ASP A N 1
ATOM 708 C CA . ASP A 1 95 ? -11.445 12.420 -14.522 1.00 90.31 95 ASP A CA 1
ATOM 709 C C . ASP A 1 95 ? -12.096 12.748 -15.878 1.00 90.31 95 ASP A C 1
ATOM 711 O O . ASP A 1 95 ? -13.032 12.073 -16.307 1.00 90.31 95 ASP A O 1
ATOM 715 N N . GLU A 1 96 ? -11.704 13.849 -16.528 1.00 86.38 96 GLU A N 1
ATOM 716 C CA . GLU A 1 96 ? -12.233 14.178 -17.859 1.00 86.38 96 GLU A CA 1
ATOM 717 C C . GLU A 1 96 ? -11.268 13.851 -19.004 1.00 86.38 96 GLU A C 1
ATOM 719 O O . GLU A 1 96 ? -11.705 13.927 -20.164 1.00 86.38 96 GLU A O 1
ATOM 724 N N . SER A 1 97 ? -9.976 13.619 -18.751 1.00 84.12 97 SER A N 1
ATOM 725 C CA . SER A 1 97 ? -9.067 13.130 -19.794 1.00 84.12 97 SER A CA 1
ATOM 726 C C . SER A 1 97 ? -9.363 11.666 -20.085 1.00 84.12 97 SER A C 1
ATOM 728 O O . SER A 1 97 ? -9.506 11.353 -21.266 1.00 84.12 97 SER A O 1
ATOM 730 N N . ASP A 1 98 ? -9.603 10.883 -19.032 1.00 82.81 98 ASP A N 1
ATOM 731 C CA . ASP A 1 98 ? -9.813 9.427 -19.076 1.00 82.81 98 ASP A CA 1
ATOM 732 C C . ASP A 1 98 ? -11.279 9.000 -18.915 1.00 82.81 98 ASP A C 1
ATOM 734 O O . ASP A 1 98 ? -11.622 7.872 -18.604 1.00 82.81 98 ASP A O 1
ATOM 738 N N . ILE A 1 99 ? -12.194 9.974 -19.016 1.00 89.44 99 ILE A N 1
ATOM 739 C CA . ILE A 1 99 ? -13.647 9.769 -18.892 1.00 89.44 99 ILE A CA 1
ATOM 740 C C . ILE A 1 99 ? -14.000 8.907 -17.657 1.00 89.44 99 ILE A C 1
ATOM 742 O O . ILE A 1 99 ? -14.990 8.179 -17.662 1.00 89.44 99 ILE A O 1
ATOM 746 N N . GLU A 1 100 ? -13.242 9.019 -16.569 1.00 91.69 100 GLU A N 1
ATOM 747 C CA . GLU A 1 100 ? -13.404 8.184 -15.386 1.00 91.69 100 GLU A CA 1
ATOM 748 C C . GLU A 1 100 ? -14.317 8.859 -14.350 1.00 91.69 100 GLU A C 1
ATOM 750 O O . GLU A 1 100 ? -14.450 10.088 -14.248 1.00 91.69 100 GLU A O 1
ATOM 755 N N . GLY A 1 101 ? -15.002 8.064 -13.531 1.00 94.25 101 GLY A N 1
ATOM 756 C CA . GLY A 1 101 ? -15.833 8.610 -12.471 1.00 94.25 101 GLY A CA 1
ATOM 757 C C . GLY A 1 101 ? -16.181 7.631 -11.369 1.00 94.25 101 GLY A C 1
ATOM 758 O O . GLY A 1 101 ? -16.623 6.508 -11.608 1.00 94.25 101 GLY A O 1
ATOM 759 N N . GLY A 1 102 ? -16.104 8.135 -10.140 1.00 96.00 102 GLY A N 1
ATOM 760 C CA . GLY A 1 102 ? -16.295 7.372 -8.921 1.00 96.00 102 GLY A CA 1
ATOM 761 C C . GLY A 1 102 ? -17.298 7.993 -7.967 1.00 96.00 102 GLY A C 1
ATOM 762 O O . GLY A 1 102 ? -17.257 9.191 -7.683 1.00 96.00 102 GLY A O 1
ATOM 763 N N . VAL A 1 103 ? -18.204 7.188 -7.409 1.00 96.94 103 VAL A N 1
ATOM 764 C CA . VAL A 1 103 ? -19.118 7.628 -6.344 1.00 96.94 103 VAL A CA 1
ATOM 765 C C . VAL A 1 103 ? -19.244 6.560 -5.270 1.00 96.94 103 VAL A C 1
ATOM 767 O O . VAL A 1 103 ? -19.614 5.416 -5.538 1.00 96.94 103 VAL A O 1
ATOM 770 N N . GLY A 1 104 ? -19.022 6.963 -4.020 1.00 96.88 104 GLY A N 1
ATOM 771 C CA . GLY A 1 104 ? -19.178 6.113 -2.851 1.00 96.88 104 GLY A CA 1
ATOM 772 C C . GLY A 1 104 ? -19.996 6.754 -1.738 1.00 96.88 104 GLY A C 1
ATOM 773 O O . GLY A 1 104 ? -19.930 7.957 -1.483 1.00 96.88 104 GLY A O 1
ATOM 774 N N . VAL A 1 105 ? -20.783 5.932 -1.046 1.00 96.81 105 VAL A N 1
ATOM 775 C CA . VAL A 1 105 ? -21.503 6.312 0.174 1.00 96.81 105 VAL A CA 1
ATOM 776 C C . VAL A 1 105 ? -21.430 5.170 1.172 1.00 96.81 105 VAL A C 1
ATOM 778 O O . VAL A 1 105 ? -21.767 4.029 0.852 1.00 96.81 105 VAL A O 1
ATOM 781 N N . SER A 1 106 ? -21.091 5.488 2.419 1.00 96.31 106 SER A N 1
ATOM 782 C CA . SER A 1 106 ? -21.136 4.530 3.519 1.00 96.31 106 SER A CA 1
ATOM 783 C C . SER A 1 106 ? -21.815 5.101 4.766 1.00 96.31 106 SER A C 1
ATOM 785 O O . SER A 1 106 ? -21.866 6.310 5.008 1.00 96.31 106 SER A O 1
ATOM 787 N N . TYR A 1 107 ? -22.410 4.203 5.552 1.00 95.44 107 TYR A N 1
ATOM 788 C CA . TYR A 1 107 ? -22.954 4.471 6.873 1.00 95.44 107 TYR A CA 1
ATOM 789 C C . TYR A 1 107 ? -22.674 3.310 7.838 1.00 95.44 107 TYR A C 1
ATOM 791 O O . TYR A 1 107 ? -23.370 2.286 7.869 1.00 95.44 107 TYR A O 1
ATOM 799 N N . GLY A 1 108 ? -21.690 3.497 8.712 1.00 92.50 108 GLY A N 1
ATOM 800 C CA . GLY A 1 108 ? -21.298 2.522 9.721 1.00 92.50 108 GLY A CA 1
ATOM 801 C C . GLY A 1 108 ? -20.738 1.257 9.079 1.00 92.50 108 GLY A C 1
ATOM 802 O O . GLY A 1 108 ? -19.647 1.273 8.544 1.00 92.50 108 GLY A O 1
ATOM 803 N N . ALA A 1 109 ? -21.477 0.152 9.159 1.00 92.62 109 ALA A N 1
ATOM 804 C CA . ALA A 1 109 ? -21.051 -1.147 8.623 1.00 92.62 109 ALA A CA 1
ATOM 805 C C . ALA A 1 109 ? -21.688 -1.464 7.258 1.00 92.62 109 ALA A C 1
ATOM 807 O O . ALA A 1 109 ? -21.886 -2.634 6.930 1.00 92.62 109 ALA A O 1
ATOM 808 N N . TYR A 1 110 ? -22.119 -0.432 6.536 1.00 96.31 110 TYR A N 1
ATOM 809 C CA . TYR A 1 110 ? -22.738 -0.544 5.223 1.00 96.31 110 TYR A CA 1
ATOM 810 C C . TYR A 1 110 ? -22.120 0.485 4.294 1.00 96.31 110 TYR A C 1
ATOM 812 O O . TYR A 1 110 ? -21.948 1.624 4.718 1.00 96.31 110 TYR A O 1
ATOM 820 N N . GLY A 1 111 ? -21.863 0.129 3.046 1.00 96.38 111 GLY A N 1
ATOM 821 C CA . GLY A 1 111 ? -21.373 1.066 2.051 1.00 96.38 111 GLY A CA 1
ATOM 822 C C . GLY A 1 111 ? -21.382 0.477 0.656 1.00 96.38 111 GLY A C 1
ATOM 823 O O . GLY A 1 111 ? -21.474 -0.739 0.488 1.00 96.38 111 GLY A O 1
ATOM 824 N N . VAL A 1 112 ? -21.331 1.365 -0.324 1.00 97.12 112 VAL A N 1
ATOM 825 C CA . VAL A 1 112 ? -21.085 1.026 -1.718 1.00 97.12 112 VAL A CA 1
ATOM 826 C C . VAL A 1 112 ? -20.197 2.100 -2.325 1.00 97.12 112 VAL A C 1
ATOM 828 O O . VAL A 1 112 ? -20.422 3.281 -2.051 1.00 97.12 112 VAL A O 1
ATOM 831 N N . ARG A 1 113 ? -19.233 1.691 -3.141 1.00 96.44 113 ARG A N 1
ATOM 832 C CA . ARG A 1 113 ? -18.488 2.547 -4.059 1.00 96.44 113 ARG A CA 1
ATOM 833 C C . ARG A 1 113 ? -18.516 1.908 -5.438 1.00 96.44 113 ARG A C 1
ATOM 835 O O . ARG A 1 113 ? -18.453 0.687 -5.552 1.00 96.44 113 ARG A O 1
ATOM 842 N N . VAL A 1 114 ? -18.714 2.738 -6.447 1.00 96.19 114 VAL A N 1
ATOM 843 C CA . VAL A 1 114 ? -18.657 2.345 -7.849 1.00 96.19 114 VAL A CA 1
ATOM 844 C C . VAL A 1 114 ? -17.754 3.339 -8.542 1.00 96.19 114 VAL A C 1
ATOM 846 O O . VAL A 1 114 ? -18.041 4.535 -8.475 1.00 96.19 114 VAL A O 1
ATOM 849 N N . ASP A 1 115 ? -16.739 2.817 -9.205 1.00 95.06 115 ASP A N 1
ATOM 850 C CA . ASP A 1 115 ? -15.824 3.545 -10.066 1.00 95.06 115 ASP A CA 1
ATOM 851 C C . ASP A 1 115 ? -15.950 2.968 -11.479 1.00 95.06 115 ASP A C 1
ATOM 853 O O . ASP A 1 115 ? -16.217 1.769 -11.672 1.00 95.06 115 ASP A O 1
ATOM 857 N N . ARG A 1 116 ? -15.909 3.848 -12.473 1.00 93.50 116 ARG A N 1
ATOM 858 C CA . ARG A 1 116 ? -16.117 3.488 -13.869 1.00 93.50 116 ARG A CA 1
ATOM 859 C C . ARG A 1 116 ? -15.195 4.310 -14.740 1.00 93.50 116 ARG A C 1
ATOM 861 O O . ARG A 1 116 ? -15.409 5.513 -14.850 1.00 93.50 116 ARG A O 1
ATOM 868 N N . ASP A 1 117 ? -14.346 3.593 -15.447 1.00 89.94 117 ASP A N 1
ATOM 869 C CA . ASP A 1 117 ? -13.671 4.069 -16.634 1.00 89.94 117 ASP A CA 1
ATOM 870 C C . ASP A 1 117 ? -14.532 3.762 -17.872 1.00 89.94 117 ASP A C 1
ATOM 872 O O . ASP A 1 117 ? -15.123 2.671 -18.008 1.00 89.94 117 ASP A O 1
ATOM 876 N N . PHE A 1 118 ? -14.725 4.740 -18.753 1.00 85.06 118 PHE A N 1
ATOM 877 C CA . PHE A 1 118 ? -15.569 4.552 -19.932 1.00 85.06 118 PHE A CA 1
ATOM 878 C C . PHE A 1 118 ? -14.790 4.180 -21.197 1.00 85.06 118 PHE A C 1
ATOM 880 O O . PHE A 1 118 ? -15.385 3.477 -22.028 1.00 85.06 118 PHE A O 1
ATOM 887 N N . ASP A 1 119 ? -13.541 4.601 -21.351 1.00 82.00 119 ASP A N 1
ATOM 888 C CA . ASP A 1 119 ? -12.675 4.351 -22.510 1.00 82.00 119 ASP A CA 1
ATOM 889 C C . ASP A 1 119 ? -11.979 3.010 -22.386 1.00 82.00 119 ASP A C 1
ATOM 891 O O . ASP A 1 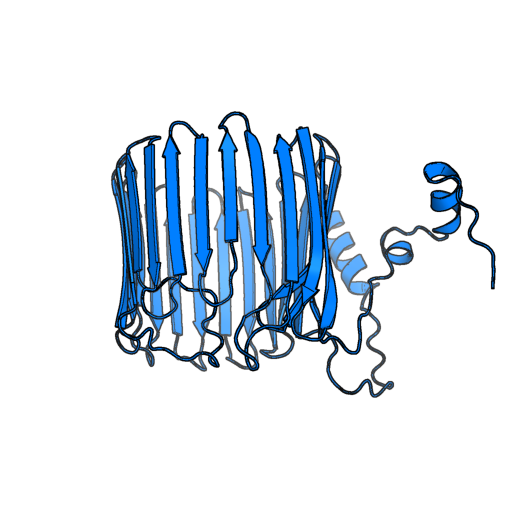119 ? -12.080 2.215 -23.327 1.00 82.00 119 ASP A O 1
ATOM 895 N N . ASP A 1 120 ? -11.430 2.715 -21.211 1.00 79.25 120 ASP A N 1
ATOM 896 C CA . ASP A 1 120 ? -10.794 1.426 -20.909 1.00 79.25 120 ASP A CA 1
ATOM 897 C C . ASP A 1 120 ? -11.834 0.368 -20.551 1.00 79.25 120 ASP A C 1
ATOM 899 O O . ASP A 1 120 ? -11.599 -0.836 -20.453 1.00 79.25 120 ASP A O 1
ATOM 903 N N . ALA A 1 121 ? -13.089 0.799 -20.476 1.00 88.06 121 ALA A N 1
ATOM 904 C CA . ALA A 1 121 ? -14.226 -0.034 -20.174 1.00 88.06 121 ALA A CA 1
ATOM 905 C C . ALA A 1 121 ? -14.122 -0.734 -18.805 1.00 88.06 121 ALA A C 1
ATOM 907 O O . ALA A 1 121 ? -14.875 -1.694 -18.570 1.00 88.06 121 ALA A O 1
ATOM 908 N N . GLN A 1 122 ? -13.331 -0.192 -17.881 1.00 90.00 122 GLN A N 1
ATOM 909 C CA . GLN A 1 122 ? -13.122 -0.715 -16.539 1.00 90.00 122 GLN A CA 1
ATOM 910 C C . GLN A 1 122 ? -14.303 -0.437 -15.592 1.00 90.00 122 GLN A C 1
ATOM 912 O O . GLN A 1 122 ? -14.980 0.588 -15.667 1.00 90.00 122 GLN A O 1
ATOM 917 N N . THR A 1 123 ? -14.619 -1.354 -14.677 1.00 94.50 123 THR A N 1
ATOM 918 C CA . THR A 1 123 ? -15.519 -1.102 -13.540 1.00 94.50 123 THR A CA 1
ATOM 919 C C . THR A 1 123 ? -14.990 -1.721 -12.266 1.00 94.50 123 THR A C 1
ATOM 921 O O . THR A 1 123 ? -14.915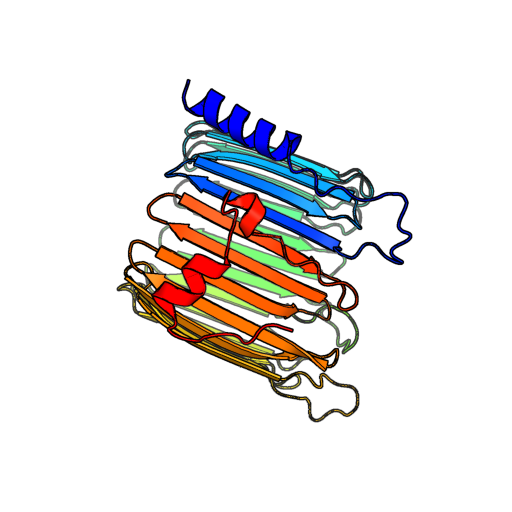 -2.947 -12.160 1.00 94.50 123 THR A O 1
ATOM 924 N N . ALA A 1 124 ? -14.859 -0.879 -11.243 1.00 93.94 124 ALA A N 1
ATOM 925 C CA . ALA A 1 124 ? -14.668 -1.311 -9.875 1.00 93.94 124 ALA A CA 1
ATOM 926 C C . ALA A 1 124 ? -15.940 -1.089 -9.041 1.00 93.94 124 ALA A C 1
ATOM 928 O O . ALA A 1 124 ? -16.595 -0.046 -9.086 1.00 93.94 124 ALA A O 1
ATOM 929 N N . VAL A 1 125 ? -16.332 -2.097 -8.264 1.00 96.62 125 VAL A N 1
ATOM 930 C CA . VAL A 1 125 ? -17.458 -2.021 -7.330 1.00 96.62 125 VAL A CA 1
ATOM 931 C C . VAL A 1 125 ? -17.060 -2.616 -5.995 1.00 96.62 125 VAL A C 1
ATOM 933 O O . VAL A 1 125 ? -16.821 -3.820 -5.886 1.00 96.62 125 VAL A O 1
ATOM 936 N N . GLU A 1 126 ? -17.116 -1.793 -4.955 1.00 95.69 126 GLU A N 1
ATOM 937 C CA . GLU A 1 126 ? -16.972 -2.217 -3.570 1.00 95.69 126 GLU A CA 1
ATOM 938 C C . GLU A 1 126 ? -18.323 -2.149 -2.853 1.00 95.69 126 GLU A C 1
ATOM 940 O O . GLU A 1 126 ? -19.037 -1.147 -2.902 1.00 95.69 126 GLU A O 1
ATOM 945 N N . VAL A 1 127 ? -18.695 -3.218 -2.154 1.00 96.06 127 VAL A N 1
ATOM 946 C CA . VAL A 1 127 ? -19.910 -3.310 -1.346 1.00 96.06 127 VAL A CA 1
ATOM 947 C C . VAL A 1 127 ? -19.570 -3.860 0.025 1.00 96.06 127 VAL A C 1
ATOM 949 O O . VAL A 1 127 ? -19.048 -4.963 0.167 1.00 96.06 127 VAL A O 1
ATOM 952 N N . VAL A 1 128 ? -19.995 -3.139 1.056 1.00 94.56 128 VAL A N 1
ATOM 953 C CA . VAL A 1 128 ? -19.872 -3.559 2.449 1.00 94.56 128 VAL A CA 1
ATOM 954 C C . VAL A 1 128 ? -21.258 -3.649 3.068 1.00 94.56 128 VAL A C 1
ATOM 956 O O . VAL A 1 128 ? -22.078 -2.735 2.972 1.00 94.56 128 VAL A O 1
ATOM 959 N N . ALA A 1 129 ? -21.541 -4.760 3.736 1.00 94.19 129 ALA A N 1
ATOM 960 C CA . ALA A 1 129 ? -22.779 -4.985 4.462 1.00 94.19 129 ALA A CA 1
ATOM 961 C C . ALA A 1 129 ? -22.571 -5.962 5.624 1.00 94.19 129 ALA A C 1
ATOM 963 O O . ALA A 1 129 ? -22.663 -7.174 5.459 1.00 94.19 129 ALA A O 1
ATOM 964 N N . ARG A 1 130 ? -22.357 -5.429 6.833 1.00 89.31 130 ARG A N 1
ATOM 965 C CA . ARG A 1 130 ? -22.305 -6.148 8.127 1.00 89.31 130 ARG A CA 1
ATOM 966 C C . ARG A 1 130 ? -21.801 -7.590 8.049 1.00 89.31 130 ARG A C 1
ATOM 968 O O . ARG A 1 130 ? -22.579 -8.547 8.105 1.00 89.31 130 ARG A O 1
ATOM 975 N N . GLY A 1 131 ? -20.481 -7.731 8.050 1.00 86.31 131 GLY A N 1
ATOM 976 C CA . GLY A 1 131 ? -19.836 -9.039 7.997 1.00 86.31 131 GLY A CA 1
ATOM 977 C C . GLY A 1 131 ? -19.929 -9.688 6.620 1.00 86.31 131 GLY A C 1
ATOM 978 O O . GLY A 1 131 ? -19.701 -10.889 6.524 1.00 86.31 131 GLY A O 1
ATOM 979 N N . VAL A 1 132 ? -20.282 -8.920 5.591 1.00 94.06 132 VAL A N 1
ATOM 980 C CA . VAL A 1 132 ? -20.053 -9.244 4.190 1.00 94.06 132 VAL A CA 1
ATOM 981 C C . VAL A 1 132 ? -19.354 -8.051 3.553 1.00 94.06 132 VAL A C 1
ATOM 983 O O . VAL A 1 132 ? -19.824 -6.927 3.719 1.00 94.06 132 VAL A O 1
ATOM 986 N N . GLU A 1 133 ? -18.256 -8.296 2.856 1.00 95.50 133 GLU A N 1
ATOM 987 C CA . GLU A 1 133 ? -17.537 -7.321 2.029 1.00 95.50 133 GLU A CA 1
ATOM 988 C C . GLU A 1 133 ? -17.316 -7.973 0.661 1.00 95.50 133 GLU A C 1
ATOM 990 O O . GLU A 1 133 ? -17.069 -9.179 0.584 1.00 95.50 133 GLU A O 1
ATOM 995 N N . SER A 1 134 ? -17.468 -7.212 -0.414 1.00 96.50 134 SER A N 1
ATOM 996 C CA . SER A 1 134 ? -17.257 -7.678 -1.780 1.00 96.50 134 SER A CA 1
ATOM 997 C C . SER A 1 134 ? -16.630 -6.553 -2.584 1.00 96.50 134 SER A C 1
ATOM 999 O O . SER A 1 134 ? -17.218 -5.482 -2.655 1.00 96.50 134 SER A O 1
ATOM 1001 N N . GLY A 1 135 ? -15.479 -6.798 -3.192 1.00 96.31 135 GLY A N 1
ATOM 1002 C CA . GLY A 1 135 ? -14.838 -5.903 -4.152 1.00 96.31 135 GLY A CA 1
ATOM 1003 C C . GLY A 1 135 ? -14.729 -6.625 -5.485 1.00 96.31 135 GLY A C 1
ATOM 1004 O O . GLY A 1 135 ? -14.349 -7.793 -5.498 1.00 96.31 135 GLY A O 1
ATOM 1005 N N . THR A 1 136 ? -15.119 -5.986 -6.575 1.00 95.94 136 THR A N 1
ATOM 1006 C CA . THR A 1 136 ? -14.975 -6.520 -7.936 1.00 95.94 136 THR A CA 1
ATOM 1007 C C . THR A 1 136 ? -14.268 -5.460 -8.751 1.00 95.94 136 THR A C 1
ATOM 1009 O O . THR A 1 136 ? -14.751 -4.335 -8.729 1.00 95.94 136 THR A O 1
ATOM 1012 N N . ASN A 1 137 ? -13.185 -5.805 -9.435 1.00 92.31 137 ASN A N 1
ATOM 1013 C CA . ASN A 1 137 ? -12.575 -4.974 -10.462 1.00 92.31 137 ASN A CA 1
ATOM 1014 C C . ASN A 1 137 ? -12.625 -5.740 -11.783 1.00 92.31 137 ASN A C 1
ATOM 1016 O O . ASN A 1 137 ? -12.439 -6.958 -11.795 1.00 92.31 137 ASN A O 1
ATOM 1020 N N . ILE A 1 138 ? -12.976 -5.065 -12.863 1.00 91.31 138 ILE A N 1
ATOM 1021 C CA . ILE A 1 138 ? -13.063 -5.661 -14.189 1.00 91.31 138 ILE A CA 1
ATOM 1022 C C . ILE A 1 138 ? -12.559 -4.630 -15.171 1.00 91.31 138 ILE A C 1
ATOM 1024 O O . ILE A 1 138 ? -13.279 -3.665 -15.416 1.00 91.31 138 ILE A O 1
ATOM 1028 N N . ASP A 1 139 ? -11.415 -4.902 -15.769 1.00 87.88 139 ASP A N 1
ATOM 1029 C CA . ASP A 1 139 ? -10.953 -4.276 -16.989 1.00 87.88 139 ASP A CA 1
ATOM 1030 C C . ASP A 1 139 ? -11.291 -5.168 -18.188 1.00 87.88 139 ASP A C 1
ATOM 1032 O O . ASP A 1 139 ? -10.991 -6.364 -18.221 1.00 87.88 139 ASP A O 1
ATOM 1036 N N . PHE A 1 140 ? -12.000 -4.618 -19.172 1.00 84.62 140 PHE A N 1
ATOM 1037 C CA . PHE A 1 140 ? -12.315 -5.372 -20.387 1.00 84.62 140 PHE A CA 1
ATOM 1038 C C . PHE A 1 140 ? -11.314 -5.128 -21.511 1.00 84.62 140 PHE A C 1
ATOM 1040 O O . PHE A 1 140 ? -11.260 -5.972 -22.414 1.00 84.62 140 PHE A O 1
ATOM 1047 N N . SER A 1 141 ? -10.611 -3.997 -21.489 1.00 82.00 141 SER A N 1
ATOM 1048 C CA . SER A 1 141 ? -9.646 -3.619 -22.517 1.00 82.00 141 SER A CA 1
ATOM 1049 C C . SER A 1 141 ? -8.332 -4.341 -22.282 1.00 82.00 141 SER A C 1
ATOM 1051 O O . SER A 1 141 ? -7.895 -5.031 -23.202 1.00 82.00 141 SER A O 1
ATOM 1053 N N . ASP A 1 142 ? -7.852 -4.323 -21.038 1.00 77.25 142 ASP A N 1
ATOM 1054 C CA . ASP A 1 142 ? -6.597 -4.974 -20.621 1.00 77.25 142 ASP A CA 1
ATOM 1055 C C . ASP A 1 142 ? -6.833 -6.378 -20.072 1.00 77.25 142 ASP A C 1
ATOM 1057 O O . ASP A 1 142 ? -5.933 -7.147 -19.768 1.00 77.25 142 ASP A O 1
ATOM 1061 N N . ARG A 1 143 ? -8.105 -6.772 -19.978 1.00 87.38 143 ARG A N 1
ATOM 1062 C CA . ARG A 1 143 ? -8.495 -8.110 -19.540 1.00 87.38 143 ARG A CA 1
ATOM 1063 C C . ARG A 1 143 ? -7.939 -8.444 -18.145 1.00 87.38 143 ARG A C 1
ATOM 1065 O O . ARG A 1 143 ? -7.734 -9.626 -17.886 1.00 87.38 143 ARG A O 1
ATOM 1072 N N . ASP A 1 144 ? -7.833 -7.476 -17.237 1.00 87.81 144 ASP A N 1
ATOM 1073 C CA . ASP A 1 144 ? -7.625 -7.715 -15.803 1.00 87.81 144 ASP A CA 1
ATOM 1074 C C . ASP A 1 144 ? -8.960 -7.924 -15.066 1.00 87.81 144 ASP A C 1
ATOM 1076 O O . ASP A 1 144 ? -9.931 -7.173 -15.202 1.00 87.81 144 ASP A O 1
ATOM 1080 N N . TYR A 1 145 ? -9.045 -8.982 -14.261 1.00 92.62 145 TYR A N 1
ATOM 1081 C CA . TYR A 1 145 ? -10.238 -9.315 -13.490 1.00 92.62 145 TYR A CA 1
ATOM 1082 C C . TYR A 1 145 ? -9.911 -9.635 -12.032 1.00 92.62 145 TYR A C 1
ATOM 1084 O O . TYR A 1 145 ? -9.342 -10.678 -11.706 1.00 92.62 145 TYR A O 1
ATOM 1092 N N . GLY A 1 146 ? -10.439 -8.811 -11.128 1.00 94.81 146 GLY A N 1
ATOM 1093 C CA . GLY A 1 146 ? -10.341 -8.964 -9.681 1.00 94.81 146 GLY A CA 1
ATOM 1094 C C . GLY A 1 146 ? -11.683 -9.251 -9.003 1.00 94.81 146 GLY A C 1
ATOM 1095 O O . GLY A 1 146 ? -12.701 -8.603 -9.244 1.00 94.81 146 GLY A O 1
ATOM 1096 N N . GLN A 1 147 ? -11.703 -10.189 -8.061 1.00 97.00 147 GLN A N 1
ATOM 1097 C CA . GLN A 1 147 ? -12.824 -10.400 -7.152 1.00 97.00 147 GLN A CA 1
ATOM 1098 C C . GLN A 1 147 ? -12.335 -10.748 -5.751 1.00 97.00 147 GLN A C 1
ATOM 1100 O O . GLN A 1 147 ? -11.730 -11.788 -5.514 1.00 97.00 147 GLN A O 1
ATOM 1105 N N . ARG A 1 148 ? -12.761 -9.942 -4.784 1.00 96.94 148 ARG A N 1
ATOM 1106 C CA . ARG A 1 148 ? -12.654 -10.190 -3.350 1.00 96.94 148 ARG A CA 1
ATOM 1107 C C . ARG A 1 148 ? -14.032 -10.388 -2.743 1.00 96.94 148 ARG A C 1
ATOM 1109 O O . ARG A 1 148 ? -14.937 -9.591 -2.974 1.00 96.94 148 ARG A O 1
ATOM 1116 N N . VAL A 1 149 ? -14.194 -11.423 -1.926 1.00 96.94 149 VAL A N 1
ATOM 1117 C CA . VAL A 1 149 ? -15.406 -11.689 -1.146 1.00 96.94 149 VAL A CA 1
ATOM 1118 C C . VAL A 1 149 ? -15.025 -12.133 0.257 1.00 96.94 149 VAL A C 1
ATOM 1120 O O . VAL A 1 149 ? -14.348 -13.142 0.455 1.00 96.94 149 VAL A O 1
ATOM 1123 N N . LYS A 1 150 ? -15.560 -11.436 1.252 1.00 96.31 150 LYS A N 1
ATOM 1124 C CA . LYS A 1 150 ? -15.459 -11.793 2.661 1.00 96.31 150 LYS A CA 1
ATOM 1125 C C . LYS A 1 150 ? -16.833 -12.006 3.248 1.00 96.31 150 LYS A C 1
ATOM 1127 O O . LYS A 1 150 ? -17.717 -11.166 3.125 1.00 96.31 150 LYS A O 1
ATOM 1132 N N . VAL A 1 151 ? -17.008 -13.117 3.949 1.00 95.56 151 VAL A N 1
ATOM 1133 C CA . VAL A 1 151 ? -18.198 -13.425 4.735 1.00 95.56 151 VAL A CA 1
ATOM 1134 C C . VAL A 1 151 ? -17.761 -13.823 6.137 1.00 95.56 151 VAL A C 1
ATOM 1136 O O . VAL A 1 151 ? -17.369 -14.961 6.409 1.00 95.56 151 VAL A O 1
ATOM 1139 N N . ARG A 1 152 ? -17.905 -12.876 7.064 1.00 92.25 152 ARG A N 1
ATOM 1140 C CA . ARG A 1 152 ? -17.530 -12.975 8.477 1.00 92.25 152 ARG A CA 1
ATOM 1141 C C . ARG A 1 152 ? -16.049 -13.306 8.640 1.00 92.25 152 ARG A C 1
ATOM 1143 O O . ARG A 1 152 ? -15.210 -12.424 8.535 1.00 92.25 152 ARG A O 1
ATOM 1150 N N . ASP A 1 153 ? -15.771 -14.574 8.909 1.00 92.94 153 ASP A N 1
ATOM 1151 C CA . ASP A 1 153 ? -14.446 -15.099 9.200 1.00 92.94 153 ASP A CA 1
ATOM 1152 C C . ASP A 1 153 ? -13.766 -15.652 7.943 1.00 92.94 153 ASP A C 1
ATOM 1154 O O . ASP A 1 153 ? -12.617 -16.057 8.035 1.00 92.94 153 ASP A O 1
ATOM 1158 N N . VAL A 1 154 ? -14.472 -15.784 6.816 1.00 95.38 154 VAL A N 1
ATOM 1159 C CA . VAL A 1 154 ? -13.929 -16.368 5.582 1.00 95.38 154 VAL A CA 1
ATOM 1160 C C . VAL A 1 154 ? -13.734 -15.267 4.565 1.00 95.38 154 VAL A C 1
ATOM 1162 O O . VAL A 1 154 ? -14.644 -14.469 4.364 1.00 95.38 154 VAL A O 1
ATOM 1165 N N . GLU A 1 155 ? -12.590 -15.263 3.905 1.00 97.12 155 GLU A N 1
ATOM 1166 C CA . GLU A 1 155 ? -12.248 -14.302 2.870 1.00 97.12 155 GLU A CA 1
ATOM 1167 C C . GLU A 1 155 ? -11.552 -15.016 1.720 1.00 97.12 155 GLU A C 1
ATOM 1169 O O . GLU A 1 155 ? -10.743 -15.913 1.944 1.00 97.12 155 GLU A O 1
ATOM 1174 N N . VAL A 1 156 ? -11.911 -14.652 0.498 1.00 97.19 156 VAL A N 1
ATOM 1175 C CA . VAL A 1 156 ? -11.274 -15.130 -0.723 1.00 97.19 156 VAL A CA 1
ATOM 1176 C C . VAL A 1 156 ? -11.084 -13.927 -1.628 1.00 97.19 156 VAL A C 1
ATOM 1178 O O . VAL A 1 156 ? -12.039 -13.176 -1.823 1.00 97.19 156 VAL A O 1
ATOM 1181 N N . ALA A 1 157 ? -9.887 -13.753 -2.170 1.00 96.94 157 ALA A N 1
ATOM 1182 C CA . ALA A 1 157 ? -9.626 -12.797 -3.234 1.00 96.94 157 ALA A CA 1
ATOM 1183 C C . ALA A 1 157 ? -8.880 -13.490 -4.371 1.00 96.94 157 ALA A C 1
ATOM 1185 O O . ALA A 1 157 ? -8.081 -14.390 -4.116 1.00 96.94 157 ALA A O 1
ATOM 1186 N N . VAL A 1 158 ? -9.197 -13.116 -5.602 1.00 96.19 158 VAL A N 1
ATOM 1187 C CA . VAL A 1 158 ? -8.526 -13.579 -6.815 1.00 96.19 158 VAL A CA 1
ATOM 1188 C C . VAL A 1 158 ? -8.408 -12.387 -7.756 1.00 96.19 158 VAL A C 1
ATOM 1190 O O . VAL A 1 158 ? -9.431 -11.743 -7.982 1.00 96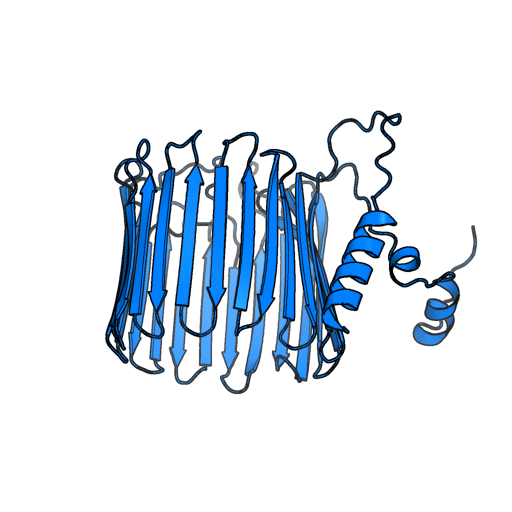.19 158 VAL A O 1
ATOM 1193 N N . ARG A 1 159 ? -7.220 -12.123 -8.291 1.00 93.94 159 ARG A N 1
ATOM 1194 C CA . ARG A 1 159 ? -6.969 -11.216 -9.420 1.00 93.94 159 ARG A CA 1
ATOM 1195 C C . ARG A 1 159 ? -6.255 -11.993 -10.518 1.00 93.94 159 ARG A C 1
ATOM 1197 O O . ARG A 1 159 ? -5.514 -12.929 -10.204 1.00 93.94 159 ARG A O 1
ATOM 1204 N N . HIS A 1 160 ? -6.533 -11.664 -11.770 1.00 91.94 160 HIS A N 1
ATOM 1205 C CA . HIS A 1 160 ? -5.741 -12.150 -12.881 1.00 91.94 160 HIS A CA 1
ATOM 1206 C C . HIS A 1 160 ? -5.774 -11.170 -14.049 1.00 91.94 160 HIS A C 1
ATOM 1208 O O . HIS A 1 160 ? -6.857 -10.939 -14.598 1.00 91.94 160 HIS A O 1
ATOM 1214 N N . ASP A 1 161 ? -4.588 -10.729 -14.446 1.00 86.88 161 ASP A N 1
ATOM 1215 C CA . ASP A 1 161 ? -4.316 -10.063 -15.706 1.00 86.88 161 ASP A CA 1
ATOM 1216 C C . ASP A 1 161 ? -4.044 -11.101 -16.808 1.00 86.88 161 ASP A C 1
ATOM 1218 O O . ASP A 1 161 ? -3.251 -12.031 -16.644 1.00 86.88 161 ASP A O 1
ATOM 1222 N N . PHE A 1 162 ? -4.775 -11.003 -17.918 1.00 84.81 162 PHE A N 1
ATOM 1223 C CA . PHE A 1 162 ? -4.611 -11.892 -19.068 1.00 84.81 162 PHE A CA 1
ATOM 1224 C C . PHE A 1 162 ? -3.806 -11.284 -20.223 1.00 84.81 162 PHE A C 1
ATOM 1226 O O . PHE A 1 162 ? -3.520 -12.036 -21.171 1.00 84.81 162 PHE A O 1
ATOM 1233 N N . ASP A 1 163 ? -3.570 -9.975 -20.197 1.00 77.62 163 ASP A N 1
ATOM 1234 C CA . ASP A 1 163 ? -2.775 -9.235 -21.175 1.00 77.62 163 ASP A CA 1
ATOM 1235 C C . ASP A 1 163 ? -1.468 -8.704 -20.578 1.00 77.62 163 ASP A C 1
ATOM 1237 O O . ASP A 1 163 ? -0.763 -7.997 -21.283 1.00 77.62 163 ASP A O 1
ATOM 1241 N N . ASP A 1 164 ? -1.083 -9.144 -19.383 1.00 67.81 164 ASP A N 1
ATOM 1242 C CA . ASP A 1 164 ? 0.317 -9.165 -18.964 1.00 67.81 164 ASP A CA 1
ATOM 1243 C C . ASP A 1 164 ? 1.155 -9.938 -20.020 1.00 67.81 164 ASP A C 1
ATOM 1245 O O . ASP A 1 164 ? 1.097 -11.176 -20.164 1.00 67.81 164 ASP A O 1
ATOM 1249 N N . VAL A 1 165 ? 1.819 -9.178 -20.898 1.00 54.50 165 VAL A N 1
ATOM 1250 C CA . VAL A 1 165 ? 2.661 -9.668 -21.993 1.00 54.50 165 VAL A CA 1
ATOM 1251 C C . VAL A 1 165 ? 4.058 -9.105 -21.815 1.00 54.50 165 VAL A C 1
ATOM 1253 O O . VAL A 1 165 ? 4.223 -7.910 -21.995 1.00 54.50 165 VAL A O 1
ATOM 1256 N N . GLN A 1 166 ? 5.040 -10.005 -21.665 1.00 47.97 166 GLN A N 1
ATOM 1257 C CA . GLN A 1 166 ? 6.483 -9.768 -21.827 1.00 47.97 166 GLN A CA 1
ATOM 1258 C C . GLN A 1 166 ? 6.831 -8.421 -22.469 1.00 47.97 166 GLN A C 1
ATOM 1260 O O . GLN A 1 166 ? 6.847 -8.318 -23.710 1.00 47.97 166 GLN A O 1
ATOM 1265 N N . ASP A 1 167 ? 7.232 -7.451 -21.666 1.00 39.75 167 ASP A N 1
ATOM 1266 C CA . ASP A 1 167 ? 8.039 -6.362 -22.177 1.00 39.75 167 ASP A CA 1
ATOM 1267 C C . ASP A 1 167 ? 9.089 -5.955 -21.135 1.00 39.75 167 ASP A C 1
ATOM 1269 O O . ASP A 1 167 ? 8.785 -5.202 -20.224 1.00 39.75 167 ASP A O 1
ATOM 1273 N N . PRO A 1 168 ? 10.355 -6.395 -21.293 1.00 40.94 168 PRO A N 1
ATOM 1274 C CA . PRO A 1 168 ? 11.475 -5.997 -20.429 1.00 40.94 168 PRO A CA 1
ATOM 1275 C C . PRO A 1 168 ? 11.870 -4.510 -20.598 1.00 40.94 168 PRO A C 1
ATOM 1277 O O . PRO A 1 168 ? 13.040 -4.150 -20.478 1.00 40.94 168 PRO A O 1
ATOM 1280 N N . SER A 1 169 ? 10.937 -3.661 -21.034 1.00 36.19 169 SER A N 1
ATOM 1281 C CA . SER A 1 169 ? 11.108 -2.227 -21.265 1.00 36.19 169 SER A CA 1
ATOM 1282 C C . SER A 1 169 ? 9.836 -1.393 -21.069 1.00 36.19 169 SER A C 1
ATOM 1284 O O . SER A 1 169 ? 9.880 -0.188 -21.337 1.00 36.19 169 SER A O 1
ATOM 1286 N N . THR A 1 170 ? 8.714 -1.996 -20.667 1.00 39.72 170 THR A N 1
ATOM 1287 C CA . THR A 1 170 ? 7.555 -1.244 -20.164 1.00 39.72 170 THR A CA 1
ATOM 1288 C C . THR A 1 170 ? 7.649 -1.194 -18.660 1.00 39.72 170 THR A C 1
ATOM 1290 O O . THR A 1 170 ? 7.911 -2.237 -18.092 1.00 39.72 170 THR A O 1
ATOM 1293 N N . ASP A 1 171 ? 7.390 -0.021 -18.084 1.00 45.22 171 ASP A N 1
ATOM 1294 C CA . ASP A 1 171 ? 7.293 0.266 -16.645 1.00 45.22 171 ASP A CA 1
ATOM 1295 C C . ASP A 1 171 ? 6.155 -0.543 -15.947 1.00 45.22 171 ASP A C 1
ATOM 1297 O O . ASP A 1 171 ? 5.278 0.044 -15.314 1.00 45.22 171 ASP A O 1
ATOM 1301 N N . ASP A 1 172 ? 6.098 -1.866 -16.132 1.00 48.84 172 ASP A N 1
ATOM 1302 C CA . ASP A 1 172 ? 5.095 -2.805 -15.575 1.00 48.84 172 ASP A CA 1
ATOM 1303 C C . ASP A 1 172 ? 5.696 -3.640 -14.420 1.00 48.84 172 ASP A C 1
ATOM 1305 O O . ASP A 1 172 ? 5.181 -4.679 -14.013 1.00 48.84 172 ASP A O 1
ATOM 1309 N N . ASP A 1 173 ? 6.819 -3.154 -13.890 1.00 49.72 173 ASP A N 1
ATOM 1310 C CA . ASP A 1 173 ? 7.856 -3.885 -13.153 1.00 49.72 173 ASP A CA 1
ATOM 1311 C C . ASP A 1 173 ? 7.440 -4.351 -11.737 1.00 49.72 173 ASP A C 1
ATOM 1313 O O . ASP A 1 173 ? 8.267 -4.807 -10.954 1.00 49.72 173 ASP A O 1
ATOM 1317 N N . GLU A 1 174 ? 6.165 -4.230 -11.350 1.00 52.12 174 GLU A N 1
ATOM 1318 C CA . GLU A 1 174 ? 5.746 -4.434 -9.951 1.00 52.12 174 GLU A CA 1
ATOM 1319 C C . GLU A 1 174 ? 4.448 -5.238 -9.761 1.00 52.12 174 GLU A C 1
ATOM 1321 O O . GLU A 1 174 ? 3.989 -5.427 -8.622 1.00 52.12 174 GLU A O 1
ATOM 1326 N N . GLU A 1 175 ? 3.827 -5.743 -10.833 1.00 65.12 175 GLU A N 1
ATOM 1327 C CA . GLU A 1 175 ? 2.521 -6.398 -10.740 1.00 65.12 175 GLU A CA 1
ATOM 1328 C C . GLU A 1 175 ? 2.519 -7.897 -11.080 1.00 65.12 175 GLU A C 1
ATOM 1330 O O . GLU A 1 175 ? 2.558 -8.333 -12.222 1.00 65.12 175 GLU A O 1
ATOM 1335 N N . LEU A 1 176 ? 2.258 -8.729 -10.065 1.00 82.31 176 LEU A N 1
ATOM 1336 C CA . LEU A 1 176 ? 1.977 -10.153 -10.274 1.00 82.31 176 LEU A CA 1
ATOM 1337 C C . LEU A 1 176 ? 0.741 -10.357 -11.178 1.00 82.31 176 LEU A C 1
ATOM 1339 O O . LEU A 1 176 ? -0.389 -10.001 -10.806 1.00 82.31 176 LEU A O 1
ATOM 1343 N N . ALA A 1 177 ? 0.924 -11.094 -12.278 1.00 87.19 177 ALA A N 1
ATOM 1344 C CA . ALA A 1 177 ? -0.126 -11.458 -13.239 1.00 87.19 177 ALA A CA 1
ATOM 1345 C C . ALA A 1 177 ? -1.340 -12.147 -12.610 1.00 87.19 177 ALA A C 1
ATOM 1347 O O . ALA A 1 177 ? -2.480 -12.051 -13.068 1.00 87.19 177 ALA A O 1
ATOM 1348 N N . THR A 1 178 ? -1.105 -12.994 -11.607 1.00 92.00 178 THR A N 1
ATOM 1349 C CA . THR A 1 178 ? -2.149 -13.753 -10.917 1.00 92.00 178 THR A CA 1
ATOM 1350 C C . THR A 1 178 ? -1.940 -13.686 -9.426 1.00 92.00 178 THR A C 1
ATOM 1352 O O . THR A 1 178 ? -0.901 -14.107 -8.932 1.00 92.00 178 THR A O 1
ATOM 1355 N N . GLU A 1 179 ? -2.990 -13.352 -8.683 1.00 93.94 179 GLU A N 1
ATOM 1356 C CA . GLU A 1 179 ? -2.961 -13.344 -7.225 1.00 93.94 179 GLU A CA 1
ATOM 1357 C C . GLU A 1 179 ? -4.171 -14.064 -6.639 1.00 93.94 179 GLU A C 1
ATOM 1359 O O . GLU A 1 179 ? -5.313 -13.893 -7.067 1.00 93.94 179 GLU A O 1
ATOM 1364 N N . VAL A 1 180 ? -3.945 -14.882 -5.613 1.00 96.38 180 VAL A N 1
ATOM 1365 C CA . VAL A 1 180 ? -4.990 -15.615 -4.901 1.00 96.38 180 VAL A CA 1
ATOM 1366 C C . VAL A 1 180 ? -4.758 -15.538 -3.403 1.00 96.38 180 VAL A C 1
ATOM 1368 O O . VAL A 1 180 ? -3.765 -16.036 -2.876 1.00 96.38 180 VAL A O 1
ATOM 1371 N N . PHE A 1 181 ? -5.757 -15.037 -2.687 1.00 97.31 181 PHE A N 1
ATOM 1372 C CA . PHE A 1 181 ? -5.807 -15.009 -1.234 1.00 97.31 181 PHE A CA 1
ATOM 1373 C C . PHE A 1 181 ? -6.955 -15.863 -0.700 1.00 97.31 181 PHE A C 1
ATOM 1375 O O . PHE A 1 181 ? -8.088 -15.805 -1.182 1.00 97.31 181 PHE A O 1
ATOM 1382 N N . VAL A 1 182 ? -6.689 -16.609 0.372 1.00 96.19 182 VAL A N 1
ATOM 1383 C CA . VAL A 1 182 ? -7.704 -17.313 1.158 1.00 96.19 182 VAL A CA 1
ATOM 1384 C C . VAL A 1 182 ? -7.444 -17.121 2.649 1.00 96.19 182 VAL A C 1
ATOM 1386 O O . VAL A 1 182 ? -6.411 -17.521 3.184 1.00 96.19 182 VAL A O 1
ATOM 1389 N N . GLY A 1 183 ? -8.437 -16.577 3.346 1.00 95.44 183 GLY A N 1
ATOM 1390 C CA . GLY A 1 183 ? -8.440 -16.351 4.784 1.00 95.44 183 GLY A CA 1
ATOM 1391 C C . GLY A 1 183 ? -9.551 -17.119 5.499 1.00 95.44 183 GLY A C 1
ATOM 1392 O O . GLY A 1 183 ? -10.698 -17.173 5.054 1.00 95.44 183 GLY A O 1
ATOM 1393 N N . TRP A 1 184 ? -9.225 -17.683 6.659 1.00 94.69 184 TRP A N 1
ATOM 1394 C CA . TRP A 1 184 ? -10.186 -18.176 7.635 1.00 94.69 184 TRP A CA 1
ATOM 1395 C C . TRP A 1 184 ? -9.782 -17.795 9.062 1.00 94.69 184 TRP A C 1
ATOM 1397 O O . TRP A 1 184 ? -8.833 -18.333 9.640 1.00 94.69 184 TRP A O 1
ATOM 1407 N N . ARG A 1 185 ? -10.573 -16.913 9.677 1.00 91.31 185 ARG A N 1
ATOM 1408 C CA . ARG A 1 185 ? -10.344 -16.330 11.002 1.00 91.31 185 ARG A CA 1
ATOM 1409 C C . ARG A 1 185 ? -8.983 -15.657 11.073 1.00 91.31 185 ARG A C 1
ATOM 1411 O O . ARG A 1 185 ? -8.815 -14.543 10.612 1.00 91.31 185 ARG A O 1
ATOM 1418 N N . SER A 1 186 ? -8.036 -16.335 11.703 1.00 88.62 186 SER A N 1
ATOM 1419 C CA . SER A 1 186 ? -6.685 -15.858 11.919 1.00 88.62 186 SER A CA 1
ATOM 1420 C C . SER A 1 186 ? -5.677 -16.546 11.015 1.00 88.62 186 SER A C 1
ATOM 1422 O O . SER A 1 186 ? -4.498 -16.271 11.180 1.00 88.62 186 SER A O 1
ATOM 1424 N N . VAL A 1 187 ? -6.107 -17.506 10.192 1.00 92.88 187 VAL A N 1
ATOM 1425 C CA . VAL A 1 187 ? -5.262 -18.246 9.257 1.00 92.88 187 VAL A CA 1
ATOM 1426 C C . VAL A 1 187 ? -5.457 -17.650 7.875 1.00 92.88 187 VAL A C 1
ATOM 1428 O O . VAL A 1 187 ? -6.599 -17.473 7.462 1.00 92.88 187 VAL A O 1
ATOM 1431 N N . SER A 1 188 ? -4.378 -17.380 7.162 1.00 94.50 188 SER A N 1
ATOM 1432 C CA . SER A 1 188 ? -4.430 -16.880 5.793 1.00 94.50 188 SER A CA 1
ATOM 1433 C C . SER A 1 188 ? -3.318 -17.482 4.953 1.00 94.50 188 SER A C 1
ATOM 1435 O O . SER A 1 188 ? -2.272 -17.876 5.473 1.00 94.50 188 SER A O 1
ATOM 1437 N N . VAL A 1 189 ? -3.573 -17.576 3.656 1.00 96.38 189 VAL A N 1
ATOM 1438 C CA . VAL A 1 189 ? -2.588 -17.914 2.635 1.00 96.38 189 VAL A CA 1
ATOM 1439 C C . VAL A 1 189 ? -2.826 -16.984 1.455 1.00 96.38 189 VAL A C 1
ATOM 1441 O O . VAL A 1 189 ? -3.973 -16.826 1.042 1.00 96.38 189 VAL A O 1
ATOM 1444 N N . ALA A 1 190 ? -1.760 -16.399 0.934 1.00 95.69 190 ALA A N 1
ATOM 1445 C CA . ALA A 1 190 ? -1.732 -15.707 -0.340 1.00 95.69 190 ALA A CA 1
ATOM 1446 C C . ALA A 1 190 ? -0.676 -16.367 -1.224 1.00 95.69 190 ALA A C 1
ATOM 1448 O O . ALA A 1 190 ? 0.365 -16.802 -0.724 1.00 95.69 190 ALA A O 1
ATOM 1449 N N . VAL A 1 191 ? -0.957 -16.460 -2.510 1.00 96.25 191 VAL A N 1
ATOM 1450 C CA . VAL A 1 191 ? 0.005 -16.838 -3.538 1.00 96.25 191 VAL A CA 1
ATOM 1451 C C . VAL A 1 191 ? -0.210 -15.911 -4.713 1.00 96.25 191 VAL A C 1
ATOM 1453 O O . VAL A 1 191 ? -1.358 -15.707 -5.100 1.00 96.25 191 VAL A O 1
ATOM 1456 N N . GLY A 1 192 ? 0.868 -15.389 -5.263 1.00 93.69 192 GLY A N 1
ATOM 1457 C CA . GLY A 1 192 ? 0.835 -14.707 -6.537 1.00 93.69 192 GLY A CA 1
ATOM 1458 C C . GLY A 1 192 ? 1.977 -15.177 -7.418 1.00 93.69 192 GLY A C 1
ATOM 1459 O O . GLY A 1 192 ? 2.939 -15.777 -6.927 1.00 93.69 192 GLY A O 1
ATOM 1460 N N . ALA A 1 193 ? 1.797 -15.025 -8.716 1.00 91.81 193 ALA A N 1
ATOM 1461 C CA . ALA A 1 193 ? 2.802 -15.363 -9.700 1.00 91.81 193 ALA A CA 1
ATOM 1462 C C . ALA A 1 193 ? 2.579 -14.535 -10.956 1.00 91.81 193 ALA A C 1
ATOM 1464 O O . ALA A 1 193 ? 1.439 -14.493 -11.435 1.00 91.81 193 ALA A O 1
ATOM 1465 N N . ASP A 1 194 ? 3.672 -14.048 -11.521 1.00 86.50 194 ASP A N 1
ATOM 1466 C CA . ASP A 1 194 ? 3.810 -13.969 -12.959 1.00 86.50 194 ASP A CA 1
ATOM 1467 C C . ASP A 1 194 ? 4.796 -15.046 -13.448 1.00 86.50 194 ASP A C 1
ATOM 1469 O O . ASP A 1 194 ? 5.903 -15.252 -12.958 1.00 86.50 194 ASP A O 1
ATOM 1473 N N . VAL A 1 195 ? 4.329 -15.869 -14.380 1.00 83.62 195 VAL A N 1
ATOM 1474 C CA . VAL A 1 195 ? 5.134 -16.970 -14.914 1.00 83.62 195 VAL A CA 1
ATOM 1475 C C . VAL A 1 195 ? 6.019 -16.494 -16.061 1.00 83.62 195 VAL A C 1
ATOM 1477 O O . VAL A 1 195 ? 7.020 -17.167 -16.340 1.00 83.62 195 VAL A O 1
ATOM 1480 N N . ASN A 1 196 ? 5.631 -15.418 -16.747 1.00 76.81 196 ASN A N 1
ATOM 1481 C CA . ASN A 1 196 ? 6.340 -14.930 -17.922 1.00 76.81 196 ASN A CA 1
ATOM 1482 C C . ASN A 1 196 ? 7.631 -14.209 -17.527 1.00 76.81 196 ASN A C 1
ATOM 1484 O O . ASN A 1 196 ? 8.667 -14.547 -18.109 1.00 76.81 196 ASN A O 1
ATOM 1488 N N . ASP A 1 197 ? 7.563 -13.409 -16.469 1.00 74.25 197 ASP A N 1
ATOM 1489 C CA . ASP A 1 197 ? 8.645 -12.605 -15.887 1.00 74.25 197 ASP A CA 1
ATOM 1490 C C . ASP A 1 197 ? 9.168 -13.263 -14.607 1.00 74.25 197 ASP A C 1
ATOM 1492 O O . ASP A 1 197 ? 9.791 -12.699 -13.734 1.00 74.25 197 ASP A O 1
ATOM 1496 N N . THR A 1 198 ? 8.918 -14.566 -14.481 1.00 85.44 198 THR A N 1
ATOM 1497 C CA . THR A 1 198 ? 9.502 -15.422 -13.451 1.00 85.44 198 THR A CA 1
ATOM 1498 C C . THR A 1 198 ? 9.372 -14.909 -12.012 1.00 85.44 198 THR A C 1
ATOM 1500 O O . THR A 1 198 ? 10.152 -15.310 -11.149 1.00 85.44 198 THR A O 1
ATOM 1503 N N . GLU A 1 199 ? 8.317 -14.168 -11.712 1.00 86.38 199 GLU A N 1
ATOM 1504 C CA . GLU A 1 199 ? 8.076 -13.573 -10.410 1.00 86.38 199 GLU A CA 1
ATOM 1505 C C . GLU A 1 199 ? 7.071 -14.391 -9.577 1.00 86.38 199 GLU A C 1
ATOM 1507 O O . GLU A 1 199 ? 6.052 -14.902 -10.055 1.00 86.38 199 GLU A O 1
ATOM 1512 N N . TYR A 1 200 ? 7.361 -14.600 -8.289 1.00 91.31 200 TYR A N 1
ATOM 1513 C CA . TYR A 1 200 ? 6.521 -15.429 -7.419 1.00 91.31 200 TYR A CA 1
ATOM 1514 C C . TYR A 1 200 ? 6.456 -14.911 -5.988 1.00 91.31 200 TYR A C 1
ATOM 1516 O O . TYR A 1 200 ? 7.467 -14.840 -5.286 1.00 91.31 200 TYR A O 1
ATOM 1524 N N . ALA A 1 201 ? 5.235 -14.766 -5.476 1.00 93.88 201 ALA A N 1
ATOM 1525 C CA . ALA A 1 201 ? 4.980 -14.411 -4.089 1.00 93.88 201 ALA A CA 1
ATOM 1526 C C . ALA A 1 201 ? 4.197 -15.490 -3.333 1.00 93.88 201 ALA A C 1
ATOM 1528 O O . ALA A 1 201 ? 3.250 -16.113 -3.821 1.00 93.88 201 ALA A O 1
ATOM 1529 N N . VAL A 1 202 ? 4.562 -15.707 -2.072 1.00 95.94 202 VAL A N 1
ATOM 1530 C CA . VAL A 1 202 ? 3.827 -16.569 -1.143 1.00 95.94 202 VAL A CA 1
ATOM 1531 C C . VAL A 1 202 ? 3.757 -15.897 0.215 1.00 95.94 202 VAL A C 1
ATOM 1533 O O . VAL A 1 202 ? 4.782 -15.588 0.815 1.00 95.94 202 VAL A O 1
ATOM 1536 N N . SER A 1 203 ? 2.550 -15.779 0.768 1.00 95.62 203 SER A N 1
ATOM 1537 C CA . SER A 1 203 ? 2.331 -15.347 2.146 1.00 95.62 203 SER A CA 1
ATOM 1538 C C . SER A 1 203 ? 1.525 -16.368 2.937 1.00 95.62 203 SER A C 1
ATOM 1540 O O . SER A 1 203 ? 0.530 -16.910 2.463 1.00 95.62 203 SER A O 1
ATOM 1542 N N . VAL A 1 204 ? 1.925 -16.634 4.179 1.00 95.75 204 VAL A N 1
ATOM 1543 C CA . VAL A 1 204 ? 1.188 -17.498 5.107 1.00 95.75 204 VAL A CA 1
ATOM 1544 C C . VAL A 1 204 ? 1.066 -16.845 6.473 1.00 95.75 204 VAL A C 1
ATOM 1546 O O . VAL A 1 204 ? 2.043 -16.370 7.050 1.00 95.75 204 VAL A O 1
ATOM 1549 N N . GLY A 1 205 ? -0.143 -16.864 7.028 1.00 92.56 205 GLY A N 1
ATOM 1550 C CA . GLY A 1 205 ? -0.462 -16.234 8.299 1.00 92.56 205 GLY A CA 1
ATOM 1551 C C . GLY A 1 205 ? -1.199 -17.157 9.260 1.00 92.56 205 GLY A C 1
ATOM 1552 O O . GLY A 1 205 ? -2.049 -17.953 8.864 1.00 92.56 205 GLY A O 1
ATOM 1553 N N . THR A 1 206 ? -0.893 -17.062 10.555 1.00 92.19 206 THR A N 1
ATOM 1554 C CA . THR A 1 206 ? -1.710 -17.628 11.632 1.00 92.19 206 THR A CA 1
ATOM 1555 C C . THR A 1 206 ? -1.606 -16.820 12.924 1.00 92.19 206 THR A C 1
ATOM 1557 O O . THR A 1 206 ? -0.516 -16.597 13.448 1.00 92.19 206 THR A O 1
ATOM 1560 N N . LEU A 1 207 ? -2.748 -16.422 13.495 1.00 85.62 207 LEU A N 1
ATOM 1561 C CA . LEU A 1 207 ? -2.835 -15.784 14.823 1.00 85.62 207 LEU A CA 1
ATOM 1562 C C . LEU A 1 207 ? -1.947 -14.533 14.947 1.00 85.62 207 LEU A C 1
ATOM 1564 O O . LEU A 1 207 ? -1.260 -14.347 15.951 1.00 85.62 207 LEU A O 1
ATOM 1568 N N . GLY A 1 208 ? -1.947 -13.699 13.904 1.00 80.50 208 GLY A N 1
ATOM 1569 C CA . GLY A 1 208 ? -1.129 -12.487 13.828 1.00 80.50 208 GLY A CA 1
ATOM 1570 C C . GLY A 1 208 ? 0.347 -12.741 13.520 1.00 80.50 208 GLY A C 1
ATOM 1571 O O . GLY A 1 208 ? 1.111 -11.792 13.454 1.00 80.50 208 GLY A O 1
ATOM 1572 N N . ARG A 1 209 ? 0.772 -13.997 13.343 1.00 90.94 209 ARG A N 1
ATOM 1573 C CA . ARG A 1 209 ? 2.073 -14.318 12.749 1.00 90.94 209 ARG A CA 1
ATOM 1574 C C . ARG A 1 209 ? 1.901 -14.376 11.245 1.00 90.94 209 ARG A C 1
ATOM 1576 O O . ARG A 1 209 ? 0.955 -15.025 10.814 1.00 90.94 209 ARG A O 1
ATOM 1583 N N . GLN A 1 210 ? 2.792 -13.772 10.484 1.00 92.62 210 GLN A N 1
ATOM 1584 C CA . GLN A 1 210 ? 2.735 -13.762 9.027 1.00 92.62 210 GLN A CA 1
ATOM 1585 C C . GLN A 1 210 ? 4.144 -13.886 8.473 1.00 92.62 210 GLN A C 1
ATOM 1587 O O . GLN A 1 210 ? 5.074 -13.343 9.052 1.00 92.62 210 GLN A O 1
ATOM 1592 N N . PHE A 1 211 ? 4.303 -14.633 7.393 1.00 94.38 211 PHE A N 1
ATOM 1593 C CA . PHE A 1 211 ? 5.554 -14.730 6.658 1.00 94.38 211 PHE A CA 1
ATOM 1594 C C . PHE A 1 211 ? 5.220 -14.591 5.185 1.00 94.38 211 PHE A C 1
ATOM 1596 O O . PHE A 1 211 ? 4.408 -15.376 4.694 1.00 94.38 211 PHE A O 1
ATOM 1603 N N . SER A 1 212 ? 5.812 -13.613 4.520 1.00 95.19 212 SER A N 1
ATOM 1604 C CA . SER A 1 212 ? 5.773 -13.442 3.072 1.00 95.19 212 SER A CA 1
ATOM 1605 C C . SER A 1 212 ? 7.173 -13.537 2.499 1.00 95.19 212 SER A C 1
ATOM 1607 O O . SER A 1 212 ? 8.150 -13.144 3.137 1.00 95.19 212 SER A O 1
ATOM 1609 N N . VAL A 1 213 ? 7.236 -14.099 1.303 1.00 95.31 213 VAL A N 1
ATOM 1610 C CA . VAL A 1 213 ? 8.376 -13.987 0.411 1.00 95.31 213 VAL A CA 1
ATOM 1611 C C . VAL A 1 213 ? 7.848 -13.648 -0.974 1.00 95.31 213 VAL A C 1
ATOM 1613 O O . VAL A 1 213 ? 6.887 -14.285 -1.406 1.00 95.31 213 VAL A O 1
ATOM 1616 N N . LEU A 1 214 ? 8.461 -12.674 -1.620 1.00 92.75 214 LEU A N 1
ATOM 1617 C CA . LEU A 1 214 ? 8.365 -12.379 -3.038 1.00 92.75 214 LEU A CA 1
ATOM 1618 C C . LEU A 1 214 ? 9.749 -12.631 -3.633 1.00 92.75 214 LEU A C 1
ATOM 1620 O O . LEU A 1 214 ? 10.774 -12.429 -2.969 1.00 92.75 214 LEU A O 1
ATOM 1624 N N . ARG A 1 215 ? 9.776 -13.220 -4.821 1.00 90.62 215 ARG A N 1
ATOM 1625 C CA . ARG A 1 215 ? 11.005 -13.533 -5.529 1.00 90.62 215 ARG A CA 1
ATOM 1626 C C . ARG A 1 215 ? 10.794 -13.296 -7.010 1.00 90.62 215 ARG A C 1
ATOM 1628 O O . ARG A 1 215 ? 10.130 -14.117 -7.642 1.00 90.62 215 ARG A O 1
ATOM 1635 N N . ASP A 1 216 ? 11.484 -12.292 -7.508 1.00 85.62 216 ASP A N 1
ATOM 1636 C CA . ASP A 1 216 ? 11.786 -12.121 -8.914 1.00 85.62 216 ASP A CA 1
ATOM 1637 C C . ASP A 1 216 ? 13.055 -12.930 -9.254 1.00 85.62 216 ASP A C 1
ATOM 16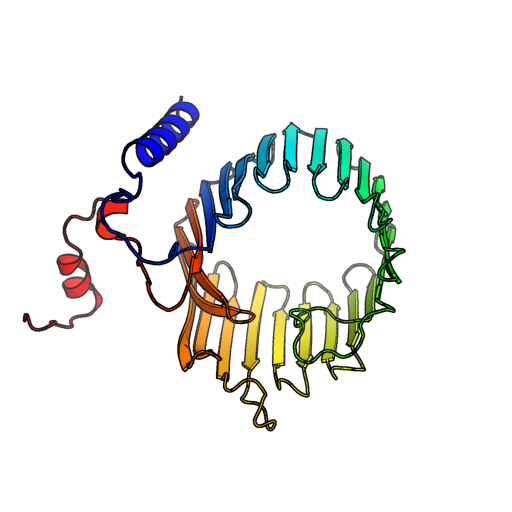39 O O . ASP A 1 216 ? 14.064 -12.882 -8.531 1.00 85.62 216 ASP A O 1
ATOM 1643 N N . PHE A 1 217 ? 13.018 -13.781 -10.283 1.00 83.31 217 PHE A N 1
ATOM 1644 C CA . PHE A 1 217 ? 14.168 -14.623 -10.625 1.00 83.31 217 PHE A CA 1
ATOM 1645 C C . PHE A 1 217 ? 15.109 -14.024 -11.675 1.00 83.31 217 PHE A C 1
ATOM 1647 O O . PHE A 1 217 ? 16.300 -14.383 -11.618 1.00 83.31 217 PHE A O 1
ATOM 1654 N N . ASP A 1 218 ? 14.627 -13.189 -12.584 1.00 75.00 218 ASP A N 1
ATOM 1655 C CA . ASP A 1 218 ? 15.372 -12.556 -13.675 1.00 75.00 218 ASP A CA 1
ATOM 1656 C C . ASP A 1 218 ? 15.999 -11.228 -13.273 1.00 75.00 218 ASP A C 1
ATOM 1658 O O . ASP A 1 218 ? 17.202 -11.112 -13.519 1.00 75.00 218 ASP A O 1
ATOM 1662 N N . GLU A 1 219 ? 15.277 -10.367 -12.555 1.00 75.31 219 GLU A N 1
ATOM 1663 C CA . GLU A 1 219 ? 15.782 -9.139 -11.901 1.00 75.31 219 GLU A CA 1
ATOM 1664 C C . GLU A 1 219 ? 16.505 -9.441 -10.587 1.00 75.31 219 GLU A C 1
ATOM 1666 O O . GLU A 1 219 ? 17.223 -8.655 -9.976 1.00 75.31 219 GLU A O 1
ATOM 1671 N N . ARG A 1 220 ? 16.325 -10.670 -10.107 1.00 82.62 220 ARG A N 1
ATOM 1672 C CA . ARG A 1 220 ? 17.003 -11.200 -8.926 1.00 82.62 220 ARG A CA 1
ATOM 1673 C C . ARG A 1 220 ? 16.693 -10.447 -7.645 1.00 82.62 220 ARG A C 1
ATOM 1675 O O . ARG A 1 220 ? 17.444 -10.628 -6.673 1.00 82.62 220 ARG A O 1
ATOM 1682 N N . GLU A 1 221 ? 15.516 -9.871 -7.546 1.00 86.25 221 GLU A N 1
ATOM 1683 C CA . GLU A 1 221 ? 14.996 -9.304 -6.317 1.00 86.25 221 GLU A CA 1
ATOM 1684 C C . GLU A 1 221 ? 14.398 -10.359 -5.372 1.00 86.25 221 GLU A C 1
ATOM 1686 O O . GLU A 1 221 ? 13.797 -11.357 -5.772 1.00 86.25 221 GLU A O 1
ATOM 1691 N N . THR A 1 222 ? 14.637 -10.231 -4.069 1.00 90.50 222 THR A N 1
ATOM 1692 C CA . THR A 1 222 ? 13.992 -11.035 -3.028 1.00 90.50 222 THR A CA 1
ATOM 1693 C C . THR A 1 222 ? 13.516 -10.149 -1.904 1.00 90.50 222 THR A C 1
ATOM 1695 O O . THR A 1 222 ? 14.333 -9.572 -1.185 1.00 90.50 222 THR A O 1
ATOM 1698 N N . ASP A 1 223 ? 12.228 -10.266 -1.623 1.00 91.62 223 ASP A N 1
ATOM 1699 C CA . ASP A 1 223 ? 11.562 -9.528 -0.573 1.00 91.62 223 ASP A CA 1
ATOM 1700 C C . ASP A 1 223 ? 10.971 -10.474 0.455 1.00 91.62 223 ASP A C 1
ATOM 1702 O O . ASP A 1 223 ? 10.084 -11.282 0.182 1.00 91.62 223 ASP A O 1
ATOM 1706 N N . PHE A 1 224 ? 11.496 -10.430 1.676 1.00 95.06 224 PHE A N 1
ATOM 1707 C CA . PHE A 1 224 ? 11.047 -11.285 2.763 1.00 95.06 224 PHE A CA 1
ATOM 1708 C C . PHE A 1 224 ? 10.595 -10.461 3.959 1.00 95.06 224 PHE A C 1
ATOM 1710 O O . PHE A 1 224 ? 11.369 -9.732 4.581 1.00 95.06 224 PHE A O 1
ATOM 1717 N N . GLN A 1 225 ? 9.359 -10.714 4.389 1.00 93.38 225 GLN A N 1
ATOM 1718 C CA . GLN A 1 225 ? 8.794 -10.114 5.585 1.00 93.38 225 GLN A CA 1
ATOM 1719 C C . GLN A 1 225 ? 8.283 -11.187 6.548 1.00 93.38 225 GLN A C 1
ATOM 1721 O O . GLN A 1 225 ? 7.472 -12.053 6.219 1.00 93.38 225 GLN A O 1
ATOM 1726 N N . GLY A 1 226 ? 8.740 -11.120 7.794 1.00 93.25 226 GLY A N 1
ATOM 1727 C CA . GLY A 1 226 ? 8.285 -11.959 8.893 1.00 93.25 226 GLY A CA 1
ATOM 1728 C C . GLY A 1 226 ? 7.677 -11.119 10.004 1.00 93.25 226 GLY A C 1
ATOM 1729 O O . GLY A 1 226 ? 8.312 -10.203 10.508 1.00 93.25 226 GLY A O 1
ATOM 1730 N N . ASN A 1 227 ? 6.477 -11.470 10.449 1.00 91.88 227 ASN A N 1
ATOM 1731 C CA . ASN A 1 227 ? 5.809 -10.909 11.613 1.00 91.88 227 ASN A CA 1
ATOM 1732 C C . ASN A 1 227 ? 5.512 -12.020 12.625 1.00 91.88 227 ASN A C 1
ATOM 1734 O O . ASN A 1 227 ? 4.925 -13.055 12.297 1.00 91.88 227 ASN A O 1
ATOM 1738 N N . TRP A 1 228 ? 5.869 -11.798 13.887 1.00 87.56 228 TRP A N 1
ATOM 1739 C CA . TRP A 1 228 ? 5.418 -12.617 15.003 1.00 87.56 228 TRP A CA 1
ATOM 1740 C C . TRP A 1 228 ? 4.418 -11.788 15.806 1.00 87.56 228 TRP A C 1
ATOM 1742 O O . TRP A 1 228 ? 4.785 -10.757 16.359 1.00 87.56 228 TRP A O 1
ATOM 1752 N N . GLY A 1 229 ? 3.161 -12.245 15.878 1.00 78.56 229 GLY A N 1
ATOM 1753 C CA . GLY A 1 229 ? 1.982 -11.478 16.322 1.00 78.56 229 GLY A CA 1
ATOM 1754 C C . GLY A 1 229 ? 1.975 -10.809 17.704 1.00 78.56 229 GLY A C 1
ATOM 1755 O O . GLY A 1 229 ? 0.938 -10.307 18.129 1.00 78.56 229 GLY A O 1
ATOM 1756 N N . ASP A 1 230 ? 3.088 -10.781 18.430 1.00 83.50 230 ASP A N 1
ATOM 1757 C CA . ASP A 1 230 ? 3.354 -9.832 19.513 1.00 83.50 230 ASP A CA 1
ATOM 1758 C C . ASP A 1 230 ? 4.043 -8.530 19.041 1.00 83.50 230 ASP A C 1
ATOM 1760 O O . ASP A 1 230 ? 4.394 -7.685 19.879 1.00 83.50 230 ASP A O 1
ATOM 1764 N N . GLY A 1 231 ? 4.161 -8.345 17.722 1.00 83.88 231 GLY A N 1
ATOM 1765 C CA . GLY A 1 231 ? 4.644 -7.141 17.044 1.00 83.88 231 GLY A CA 1
ATOM 1766 C C . GLY A 1 231 ? 6.115 -7.198 16.635 1.00 83.88 231 GLY A C 1
ATOM 1767 O O . GLY A 1 231 ? 6.671 -6.153 16.311 1.00 83.88 231 GLY A O 1
ATOM 1768 N N . TRP A 1 232 ? 6.764 -8.367 16.709 1.00 92.62 232 TRP A N 1
ATOM 1769 C CA . TRP A 1 232 ? 8.115 -8.504 16.163 1.00 92.62 232 TRP A CA 1
ATOM 1770 C C . TRP A 1 232 ? 8.064 -8.585 14.648 1.00 92.62 232 TRP A C 1
ATOM 1772 O O . TRP A 1 232 ? 7.213 -9.288 14.107 1.00 92.62 232 TRP A O 1
ATOM 1782 N N . GLN A 1 233 ? 9.009 -7.922 14.000 1.00 94.19 233 GLN A N 1
ATOM 1783 C CA . GLN A 1 233 ? 9.180 -7.895 12.563 1.00 94.19 233 GLN A CA 1
ATOM 1784 C C . GLN A 1 233 ? 10.614 -8.247 12.170 1.00 94.19 233 GLN A C 1
ATOM 1786 O O . GLN A 1 233 ? 11.562 -7.969 12.909 1.00 94.19 233 GLN A O 1
ATOM 1791 N N . LEU A 1 234 ? 10.734 -8.887 11.013 1.00 94.50 234 LEU A N 1
ATOM 1792 C CA . LEU A 1 234 ? 11.953 -9.130 10.259 1.00 94.50 234 LEU A CA 1
ATOM 1793 C C . LEU A 1 234 ? 11.667 -8.707 8.821 1.00 94.50 234 LEU A C 1
ATOM 1795 O O . LEU A 1 234 ? 10.682 -9.172 8.256 1.00 94.50 234 LEU A O 1
ATOM 1799 N N . VAL A 1 235 ? 12.527 -7.871 8.263 1.00 94.62 235 VAL A N 1
ATOM 1800 C CA . VAL A 1 235 ? 12.533 -7.485 6.852 1.00 94.62 235 VAL A CA 1
ATOM 1801 C C . VAL A 1 235 ? 13.893 -7.877 6.296 1.00 94.62 235 VAL A C 1
ATOM 1803 O O . VAL A 1 235 ? 14.913 -7.644 6.956 1.00 94.62 235 VAL A O 1
ATOM 1806 N N . LEU A 1 236 ? 13.907 -8.535 5.147 1.00 94.50 236 LEU A N 1
ATOM 1807 C CA . LEU A 1 236 ? 15.105 -8.870 4.391 1.00 94.50 236 LEU A CA 1
ATOM 1808 C C . LEU A 1 236 ? 14.779 -8.627 2.926 1.00 94.50 236 LEU A C 1
ATOM 1810 O O . LEU A 1 236 ? 14.080 -9.447 2.338 1.00 94.50 236 LEU A O 1
ATOM 1814 N N . ASN A 1 237 ? 15.314 -7.542 2.385 1.00 91.81 237 ASN A N 1
ATOM 1815 C CA . ASN A 1 237 ? 15.141 -7.189 0.984 1.00 91.81 237 ASN A CA 1
ATOM 1816 C C . ASN A 1 237 ? 16.507 -7.242 0.310 1.00 91.81 237 ASN A C 1
ATOM 1818 O O . ASN A 1 237 ? 17.537 -6.933 0.935 1.00 91.81 237 ASN A O 1
ATOM 1822 N N . GLY A 1 238 ? 16.536 -7.709 -0.925 1.00 89.12 238 GLY A N 1
ATOM 1823 C CA . GLY A 1 238 ? 17.772 -7.909 -1.655 1.00 89.12 238 GLY A CA 1
ATOM 1824 C C . GLY A 1 238 ? 17.530 -7.925 -3.144 1.00 89.12 238 GLY A C 1
ATOM 1825 O O . GLY A 1 238 ? 17.000 -8.906 -3.644 1.00 89.12 238 GLY A O 1
ATOM 1826 N N . ASP A 1 239 ? 18.018 -6.894 -3.803 1.00 86.12 239 ASP A N 1
ATOM 1827 C CA . ASP A 1 239 ? 18.072 -6.737 -5.247 1.00 86.12 239 ASP A CA 1
ATOM 1828 C C . ASP A 1 239 ? 19.549 -6.842 -5.683 1.00 86.12 239 ASP A C 1
ATOM 1830 O O . ASP A 1 239 ? 20.468 -6.373 -4.989 1.00 86.12 239 ASP A O 1
ATOM 1834 N N . PHE A 1 240 ? 19.800 -7.581 -6.763 1.00 84.12 240 PHE A N 1
ATOM 1835 C CA . PHE A 1 240 ? 21.140 -7.943 -7.204 1.00 84.12 240 PHE A CA 1
ATOM 1836 C C . PHE A 1 240 ? 21.296 -7.755 -8.707 1.00 84.12 240 PHE A C 1
ATOM 1838 O O . PHE A 1 240 ? 20.424 -8.190 -9.438 1.00 84.12 240 PHE A O 1
ATOM 1845 N N . PRO A 1 241 ? 22.493 -7.359 -9.182 1.00 79.75 241 PRO A N 1
ATOM 1846 C CA . PRO A 1 241 ? 22.687 -7.061 -10.590 1.00 79.75 241 PRO A CA 1
ATOM 1847 C C . PRO A 1 241 ? 22.329 -8.232 -11.500 1.00 79.75 241 PRO A C 1
ATOM 1849 O O . PRO A 1 241 ? 22.705 -9.396 -11.233 1.00 79.75 241 PRO A O 1
ATOM 1852 N N . ASP A 1 242 ? 21.730 -7.885 -12.627 1.00 78.19 242 ASP A N 1
ATOM 1853 C CA . ASP A 1 242 ? 21.320 -8.840 -13.637 1.00 78.19 242 ASP A CA 1
ATOM 1854 C C . ASP A 1 242 ? 22.508 -9.481 -14.344 1.00 78.19 242 ASP A C 1
ATOM 1856 O O . ASP A 1 242 ? 23.613 -8.941 -14.463 1.00 78.19 242 ASP A O 1
ATOM 1860 N N . ASP A 1 243 ? 22.285 -10.708 -14.818 1.00 67.50 243 ASP A N 1
ATOM 1861 C CA . ASP A 1 243 ? 23.242 -11.361 -15.715 1.00 67.50 243 ASP A CA 1
ATOM 1862 C C . ASP A 1 243 ? 23.109 -10.863 -17.166 1.00 67.50 243 ASP A C 1
ATOM 1864 O O . ASP A 1 243 ? 23.998 -11.153 -17.980 1.00 67.50 243 ASP A O 1
ATOM 1868 N N . ASP A 1 244 ? 22.021 -10.159 -17.502 1.00 68.19 244 ASP A N 1
ATOM 1869 C CA . ASP A 1 244 ? 21.804 -9.571 -18.822 1.00 68.19 244 ASP A CA 1
ATOM 1870 C C . ASP A 1 244 ? 22.622 -8.270 -18.968 1.00 68.19 244 ASP A C 1
ATOM 1872 O O . ASP A 1 244 ? 22.534 -7.387 -18.118 1.00 68.19 244 ASP A O 1
ATOM 1876 N N . PRO A 1 245 ? 23.452 -8.123 -20.019 1.00 60.81 245 PRO A N 1
ATOM 1877 C CA . PRO A 1 245 ? 24.166 -6.879 -20.302 1.00 60.81 245 PRO A CA 1
ATOM 1878 C C . PRO A 1 245 ? 23.290 -5.630 -20.455 1.00 60.81 245 PRO A C 1
ATOM 1880 O O . PRO A 1 245 ? 23.840 -4.532 -20.338 1.00 60.81 245 PRO A O 1
ATOM 1883 N N . ASP A 1 246 ? 22.010 -5.807 -20.788 1.00 64.75 246 ASP A N 1
ATOM 1884 C CA . ASP A 1 246 ? 21.031 -4.734 -20.964 1.00 64.75 246 ASP A CA 1
ATOM 1885 C C . ASP A 1 246 ? 20.081 -4.595 -19.747 1.00 64.75 246 ASP A C 1
ATOM 1887 O O . ASP A 1 246 ? 19.242 -3.701 -19.767 1.00 64.75 246 ASP A O 1
ATOM 1891 N N . GLY A 1 247 ? 20.223 -5.439 -18.712 1.00 67.06 247 GLY A N 1
ATOM 1892 C CA . GLY A 1 247 ? 19.415 -5.417 -17.482 1.00 67.06 247 GLY A CA 1
ATOM 1893 C C . GLY A 1 247 ? 19.941 -4.471 -16.396 1.00 67.06 247 GLY A C 1
ATOM 1894 O O . GLY A 1 247 ? 20.930 -3.748 -16.601 1.00 67.06 247 GLY A O 1
ATOM 1895 N N . SER A 1 248 ? 19.296 -4.498 -15.230 1.00 72.81 248 SER A N 1
ATOM 1896 C CA . SER A 1 248 ? 19.592 -3.600 -14.115 1.00 72.81 248 SER A CA 1
ATOM 1897 C C . SER A 1 248 ? 21.020 -3.816 -13.571 1.00 72.81 248 SER A C 1
ATOM 1899 O O . SER A 1 248 ? 21.412 -4.930 -13.190 1.00 72.81 248 SER A O 1
ATOM 1901 N N . PRO A 1 249 ? 21.867 -2.764 -13.508 1.00 75.81 249 PRO A N 1
ATOM 1902 C CA . PRO A 1 249 ? 23.143 -2.821 -12.802 1.00 75.81 249 PRO A CA 1
ATOM 1903 C C . PRO A 1 249 ? 22.990 -2.578 -11.289 1.00 75.81 249 PRO A C 1
ATOM 1905 O O . PRO A 1 249 ? 24.017 -2.548 -10.587 1.00 75.81 249 PRO A O 1
ATOM 1908 N N . GLY A 1 250 ? 21.761 -2.356 -10.818 1.00 81.44 250 GLY A N 1
ATOM 1909 C CA . GLY A 1 250 ? 21.394 -2.064 -9.446 1.00 81.44 250 GLY A CA 1
ATOM 1910 C C . GLY A 1 250 ? 21.848 -3.132 -8.464 1.00 81.44 250 GLY A C 1
ATOM 1911 O O . GLY A 1 250 ? 22.120 -4.290 -8.782 1.00 81.44 250 GLY A O 1
ATOM 1912 N N . ILE A 1 251 ? 22.064 -2.701 -7.229 1.00 88.00 251 ILE A N 1
ATOM 1913 C CA . ILE A 1 251 ? 22.233 -3.606 -6.104 1.00 88.00 251 ILE A CA 1
ATOM 1914 C C . ILE A 1 251 ? 21.724 -2.924 -4.855 1.00 88.00 251 ILE A C 1
ATOM 1916 O O . ILE A 1 251 ? 22.263 -1.890 -4.450 1.00 88.00 251 ILE A O 1
ATOM 1920 N N . PHE A 1 252 ? 20.779 -3.549 -4.170 1.00 91.00 252 PHE A N 1
ATOM 1921 C CA . PHE A 1 252 ? 20.295 -3.094 -2.878 1.00 91.00 252 PHE A CA 1
ATOM 1922 C C . PHE A 1 252 ? 20.229 -4.243 -1.887 1.00 91.00 252 PHE A C 1
ATOM 1924 O O . PHE A 1 252 ? 19.891 -5.376 -2.202 1.00 91.00 252 PHE A O 1
ATOM 1931 N N . GLY A 1 253 ? 20.580 -3.963 -0.638 1.00 93.19 253 GLY A N 1
ATOM 1932 C CA . GLY A 1 253 ? 20.413 -4.928 0.433 1.00 93.19 253 GLY A CA 1
ATOM 1933 C C . GLY A 1 253 ? 19.914 -4.239 1.677 1.00 93.19 253 GLY A C 1
ATOM 1934 O O . GLY A 1 253 ? 20.506 -3.252 2.118 1.00 93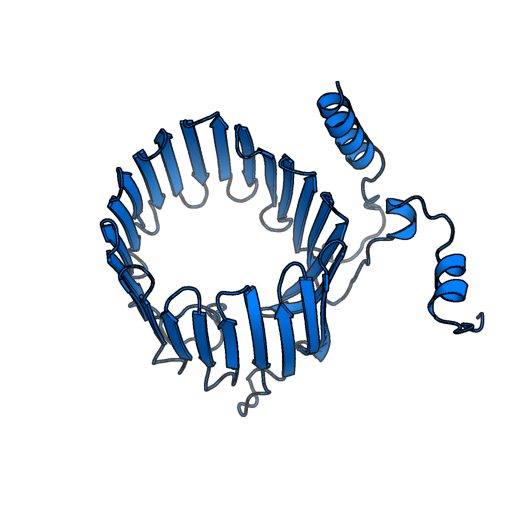.19 253 GLY A O 1
ATOM 1935 N N . GLN A 1 254 ? 18.875 -4.802 2.280 1.00 95.12 254 GLN A N 1
ATOM 1936 C CA . GLN A 1 254 ? 18.225 -4.243 3.449 1.00 95.12 254 GLN A CA 1
ATOM 1937 C C . GLN A 1 254 ? 17.936 -5.314 4.492 1.00 95.12 254 GLN A C 1
ATOM 1939 O O . GLN A 1 254 ? 17.544 -6.443 4.196 1.00 95.12 254 GLN A O 1
ATOM 1944 N N . VAL A 1 255 ? 18.121 -4.948 5.756 1.00 96.50 255 VAL A N 1
ATOM 1945 C CA . VAL A 1 255 ? 17.730 -5.780 6.888 1.00 96.50 255 VAL A CA 1
ATOM 1946 C C . VAL A 1 255 ? 17.064 -4.931 7.955 1.00 96.50 255 VAL A C 1
ATOM 1948 O O . VAL A 1 255 ? 17.623 -3.942 8.428 1.00 96.50 255 VAL A O 1
ATOM 1951 N N . GLY A 1 256 ? 15.880 -5.362 8.372 1.00 96.19 256 GLY A N 1
ATOM 1952 C CA . GLY A 1 256 ? 15.126 -4.800 9.480 1.00 96.19 256 GLY A CA 1
ATOM 1953 C C . GLY A 1 256 ? 14.828 -5.867 10.515 1.00 96.19 256 GLY A C 1
ATOM 1954 O O . GLY A 1 256 ? 14.460 -6.989 10.177 1.00 96.19 256 GLY A O 1
ATOM 1955 N N . PHE A 1 257 ? 14.990 -5.555 11.796 1.00 96.31 257 PHE A N 1
ATOM 1956 C CA . PHE A 1 257 ? 14.551 -6.455 12.853 1.00 96.31 257 PHE A CA 1
ATOM 1957 C C . PHE A 1 257 ? 14.217 -5.710 14.135 1.00 96.31 257 PHE A C 1
ATOM 1959 O O . PHE A 1 257 ? 14.964 -4.855 14.614 1.00 96.31 257 PHE A O 1
ATOM 1966 N N . GLY A 1 258 ? 13.132 -6.126 14.771 1.00 95.06 258 GLY A N 1
ATOM 1967 C CA . GLY A 1 258 ? 12.794 -5.658 16.102 1.00 95.06 258 GLY A CA 1
ATOM 1968 C C . GLY A 1 258 ? 11.315 -5.776 16.380 1.00 95.06 258 GLY A C 1
ATOM 1969 O O . GLY A 1 258 ? 10.629 -6.597 15.790 1.00 95.06 258 GLY A O 1
ATOM 1970 N N . ARG A 1 259 ? 10.823 -4.975 17.315 1.00 94.12 259 ARG A N 1
ATOM 1971 C CA . ARG A 1 259 ? 9.423 -4.905 17.701 1.00 94.12 259 ARG A CA 1
ATOM 1972 C C . ARG A 1 259 ? 8.910 -3.487 17.491 1.00 94.12 259 ARG A C 1
ATOM 1974 O O . ARG A 1 259 ? 9.340 -2.589 18.222 1.00 94.12 259 ARG A O 1
ATOM 1981 N N . LEU A 1 260 ? 7.968 -3.325 16.564 1.00 87.25 260 LEU A N 1
ATOM 1982 C CA . LEU A 1 260 ? 7.347 -2.035 16.255 1.00 87.25 260 LEU A CA 1
ATOM 1983 C C . LEU A 1 260 ? 6.775 -1.362 17.512 1.00 87.25 260 LEU A C 1
ATOM 1985 O O . LEU A 1 260 ? 6.297 -2.031 18.445 1.00 87.25 260 LEU A O 1
ATOM 1989 N N . GLY A 1 261 ? 6.872 -0.036 17.581 1.00 85.50 261 GLY A N 1
ATOM 1990 C CA . GLY A 1 261 ? 6.444 0.771 18.730 1.00 85.50 261 GLY A CA 1
ATOM 1991 C C . GLY A 1 261 ? 7.216 0.505 20.026 1.00 85.50 261 GLY A C 1
ATOM 1992 O O . GLY A 1 261 ? 6.771 0.892 21.119 1.00 85.50 261 GLY A O 1
ATOM 1993 N N . LYS A 1 262 ? 8.341 -0.220 19.963 1.00 90.50 262 LYS A N 1
ATOM 1994 C CA . LYS A 1 262 ? 9.179 -0.559 21.126 1.00 90.50 262 LYS A CA 1
ATOM 1995 C C . LYS A 1 262 ? 10.659 -0.384 20.842 1.00 90.50 262 LYS A C 1
ATOM 1997 O O . LYS A 1 262 ? 11.296 0.407 21.535 1.00 90.50 262 LYS A O 1
ATOM 2002 N N . VAL A 1 263 ? 11.183 -1.176 19.918 1.00 92.31 263 VAL A N 1
ATOM 2003 C CA . VAL A 1 263 ? 12.583 -1.189 19.502 1.00 92.31 263 VAL A CA 1
ATOM 2004 C C . VAL A 1 263 ? 12.655 -1.890 18.157 1.00 92.31 263 VAL A C 1
ATOM 2006 O O . VAL A 1 263 ? 12.685 -3.115 18.097 1.00 92.31 263 VAL A O 1
ATOM 2009 N N . TYR A 1 264 ? 12.641 -1.115 17.091 1.00 94.81 264 TYR A N 1
ATOM 2010 C CA . TYR A 1 264 ? 12.807 -1.579 15.726 1.00 94.81 264 TYR A CA 1
ATOM 2011 C C . TYR A 1 264 ? 13.950 -0.803 15.089 1.00 94.81 264 TYR A C 1
ATOM 2013 O O . TYR A 1 264 ? 14.167 0.366 15.415 1.00 94.81 264 TYR A O 1
ATOM 2021 N N . ALA A 1 265 ? 14.727 -1.484 14.260 1.00 95.25 265 ALA A N 1
ATOM 2022 C CA . ALA A 1 265 ? 15.762 -0.855 13.471 1.00 95.25 265 ALA A CA 1
ATOM 2023 C C . ALA A 1 265 ? 15.869 -1.562 12.126 1.00 95.25 265 ALA A C 1
ATOM 2025 O O . ALA A 1 265 ? 15.792 -2.793 12.066 1.00 95.25 265 ALA A O 1
ATOM 2026 N N . GLN A 1 266 ? 16.106 -0.770 11.094 1.00 94.50 266 GLN A N 1
ATOM 2027 C CA . GLN A 1 266 ? 16.299 -1.196 9.723 1.00 94.50 266 GLN A CA 1
ATOM 2028 C C . GLN A 1 266 ? 17.407 -0.374 9.097 1.00 94.50 266 GLN A C 1
ATOM 2030 O O . GLN A 1 266 ? 17.592 0.803 9.413 1.00 94.50 266 GLN A O 1
ATOM 2035 N N . ILE A 1 267 ? 18.183 -1.031 8.252 1.00 95.19 267 ILE A N 1
ATOM 2036 C CA . ILE A 1 267 ? 19.224 -0.389 7.471 1.00 95.19 267 ILE A CA 1
ATOM 2037 C C . ILE A 1 267 ? 19.320 -1.078 6.121 1.00 95.19 267 ILE A C 1
ATOM 2039 O O . ILE A 1 267 ? 19.311 -2.310 6.047 1.00 95.19 267 ILE A O 1
ATOM 2043 N N . GLY A 1 268 ? 19.442 -0.273 5.080 1.00 94.38 268 GLY A N 1
ATOM 2044 C CA . GLY A 1 268 ? 19.699 -0.713 3.727 1.00 94.38 268 GLY A CA 1
ATOM 2045 C C . GLY A 1 268 ? 20.712 0.184 3.046 1.00 94.38 268 GLY A C 1
ATOM 2046 O O . GLY A 1 268 ? 20.899 1.345 3.421 1.00 94.38 268 GLY A O 1
ATOM 2047 N N . ALA A 1 269 ? 21.422 -0.379 2.084 1.00 93.50 269 ALA A N 1
ATOM 2048 C CA . ALA A 1 269 ? 22.373 0.358 1.275 1.00 93.50 269 ALA A CA 1
ATOM 2049 C C . ALA A 1 269 ? 22.562 -0.332 -0.067 1.00 93.50 269 ALA A C 1
ATOM 2051 O O . ALA A 1 269 ? 22.485 -1.559 -0.162 1.00 93.50 269 ALA A O 1
ATOM 2052 N N . GLY A 1 270 ? 22.886 0.471 -1.070 1.00 90.19 270 GLY A N 1
ATOM 2053 C CA . GLY A 1 270 ? 23.034 -0.018 -2.421 1.00 90.19 270 GLY A CA 1
ATOM 2054 C C . GLY A 1 270 ? 23.535 1.031 -3.397 1.00 90.19 270 GLY A C 1
ATOM 2055 O O . GLY A 1 270 ? 23.986 2.115 -3.014 1.00 90.19 270 GLY A O 1
ATOM 2056 N N . VAL A 1 271 ? 23.439 0.686 -4.667 1.00 87.12 271 VAL A N 1
ATOM 2057 C CA . VAL A 1 271 ? 23.592 1.577 -5.815 1.00 87.12 271 VAL A CA 1
ATOM 2058 C C . VAL A 1 271 ? 22.401 1.285 -6.713 1.00 87.12 271 VAL A C 1
ATOM 2060 O O . VAL A 1 271 ? 22.088 0.113 -6.887 1.00 87.12 271 VAL A O 1
ATOM 2063 N N . GLY A 1 272 ? 21.699 2.309 -7.178 1.00 83.19 272 GLY A N 1
ATOM 2064 C CA . GLY A 1 272 ? 20.609 2.104 -8.126 1.00 83.19 272 GLY A CA 1
ATOM 2065 C C . GLY A 1 272 ? 21.105 2.032 -9.569 1.00 83.19 272 GLY A C 1
ATOM 2066 O O . GLY A 1 272 ? 22.316 2.054 -9.832 1.00 83.19 272 GLY A O 1
ATOM 2067 N N . ASP A 1 273 ? 20.168 2.003 -10.496 1.00 78.50 273 ASP A N 1
ATOM 2068 C CA . ASP A 1 273 ? 20.382 1.682 -11.907 1.00 78.50 273 ASP A CA 1
ATOM 2069 C C . ASP A 1 273 ? 21.060 2.823 -12.657 1.00 78.50 273 ASP A C 1
ATOM 2071 O O . ASP A 1 273 ? 21.904 2.618 -13.536 1.00 78.50 273 ASP A O 1
ATOM 2075 N N . ASP A 1 274 ? 20.803 4.052 -12.213 1.00 76.56 274 ASP A N 1
ATOM 2076 C CA . ASP A 1 274 ? 21.500 5.257 -12.670 1.00 76.56 274 ASP A CA 1
ATOM 2077 C C . ASP A 1 274 ? 22.965 5.360 -12.149 1.00 76.56 274 ASP A C 1
ATOM 2079 O O . ASP A 1 274 ? 23.708 6.287 -12.502 1.00 76.56 274 ASP A O 1
ATOM 2083 N N . GLY A 1 275 ? 23.408 4.422 -11.297 1.00 77.31 275 GLY A N 1
ATOM 2084 C CA . GLY A 1 275 ? 24.731 4.401 -10.669 1.00 77.31 275 GLY A CA 1
ATOM 2085 C C . GLY A 1 275 ? 24.900 5.308 -9.437 1.00 77.31 275 GLY A C 1
ATOM 2086 O O . GLY A 1 275 ? 26.021 5.448 -8.923 1.00 77.31 275 GLY A O 1
ATOM 2087 N N . VAL A 1 276 ? 23.831 5.934 -8.949 1.00 81.44 276 VAL A N 1
ATOM 2088 C CA . VAL A 1 276 ? 23.798 6.775 -7.749 1.00 81.44 276 VAL A CA 1
ATOM 2089 C C . VAL A 1 276 ? 23.639 5.895 -6.498 1.00 81.44 276 VAL A C 1
ATOM 2091 O O . VAL A 1 276 ? 22.867 4.937 -6.491 1.00 81.44 276 VAL A O 1
ATOM 2094 N N . PRO A 1 277 ? 24.380 6.168 -5.404 1.00 84.62 277 PRO A N 1
ATOM 2095 C CA . PRO A 1 277 ? 24.214 5.427 -4.159 1.00 84.62 277 PRO A CA 1
ATOM 2096 C C . PRO A 1 277 ? 22.821 5.603 -3.557 1.00 84.62 277 PRO A C 1
ATOM 2098 O O . PRO A 1 277 ? 22.363 6.733 -3.394 1.00 84.62 277 PRO A O 1
ATOM 2101 N N . GLN A 1 278 ? 22.241 4.498 -3.104 1.00 88.75 278 GLN A N 1
ATOM 2102 C CA . GLN A 1 278 ? 20.983 4.464 -2.366 1.00 88.75 278 GLN A CA 1
ATOM 2103 C C . GLN A 1 278 ? 21.180 3.993 -0.922 1.00 88.75 278 GLN A C 1
ATOM 2105 O O . GLN A 1 278 ? 22.171 3.331 -0.577 1.00 88.75 278 GLN A O 1
ATOM 2110 N N . GLY A 1 279 ? 20.239 4.347 -0.052 1.00 90.12 279 GLY A N 1
ATOM 2111 C CA . GLY A 1 279 ? 20.278 3.982 1.353 1.00 90.12 279 GLY A CA 1
ATOM 2112 C C . GLY A 1 279 ? 18.951 4.171 2.066 1.00 90.12 279 GLY A C 1
ATOM 2113 O O . GLY A 1 279 ? 18.217 5.119 1.810 1.00 90.12 279 GLY A O 1
ATOM 2114 N N . SER A 1 280 ? 18.703 3.281 3.020 1.00 92.06 280 SER A N 1
ATOM 2115 C CA . SER A 1 280 ? 17.550 3.330 3.908 1.00 92.06 280 SER A CA 1
ATOM 2116 C C . SER A 1 280 ? 18.002 3.204 5.357 1.00 92.06 280 SER A C 1
ATOM 2118 O O . SER A 1 280 ? 18.955 2.483 5.685 1.00 92.06 280 SER A O 1
ATOM 2120 N N . ALA A 1 281 ? 17.340 3.915 6.256 1.00 93.19 281 ALA A N 1
ATOM 2121 C CA . ALA A 1 281 ? 17.574 3.787 7.681 1.00 93.19 281 ALA A CA 1
ATOM 2122 C C . ALA A 1 281 ? 16.315 4.142 8.456 1.00 93.19 281 ALA A C 1
ATOM 2124 O O . ALA A 1 281 ? 15.848 5.277 8.414 1.00 93.19 281 ALA A O 1
ATOM 2125 N N . GLU A 1 282 ? 15.847 3.203 9.269 1.00 93.38 282 GLU A N 1
ATOM 2126 C CA . GLU A 1 282 ? 14.744 3.434 10.189 1.00 93.38 282 GLU A CA 1
ATOM 2127 C C . GLU A 1 282 ? 15.136 2.997 11.595 1.00 93.38 282 GLU A C 1
ATOM 2129 O O . GLU A 1 282 ? 15.745 1.946 11.807 1.00 93.38 282 GLU A O 1
ATOM 2134 N N . VAL A 1 283 ? 14.778 3.804 12.588 1.00 92.31 283 VAL A N 1
ATOM 2135 C CA . VAL A 1 283 ? 14.815 3.410 13.992 1.00 92.31 283 VAL A CA 1
ATOM 2136 C C . VAL A 1 283 ? 13.532 3.859 14.661 1.00 92.31 283 VAL A C 1
ATOM 2138 O O . VAL A 1 283 ? 13.235 5.051 14.718 1.00 92.31 283 VAL A O 1
ATOM 2141 N N . GLU A 1 284 ? 12.833 2.913 15.277 1.00 91.81 284 GLU A N 1
ATOM 2142 C CA . GLU A 1 284 ? 11.609 3.167 16.023 1.00 91.81 284 GLU A CA 1
ATOM 2143 C C . GLU A 1 284 ? 11.738 2.704 17.477 1.00 91.81 284 GLU A C 1
ATOM 2145 O O . GLU A 1 284 ? 12.230 1.621 17.809 1.00 91.81 284 GLU A O 1
ATOM 2150 N N . THR A 1 285 ? 11.243 3.533 18.385 1.00 91.44 285 THR A N 1
ATOM 2151 C CA . THR A 1 285 ? 11.114 3.239 19.809 1.00 91.44 285 THR A CA 1
ATOM 2152 C C . THR A 1 285 ? 9.699 3.556 20.275 1.00 91.44 285 THR A C 1
ATOM 2154 O O . THR A 1 285 ? 8.896 4.133 19.555 1.00 91.44 285 THR A O 1
ATOM 2157 N N . SER A 1 286 ? 9.384 3.290 21.542 1.00 89.12 286 SER A N 1
ATOM 2158 C CA . SER A 1 286 ? 8.066 3.634 22.100 1.00 89.12 286 SER A CA 1
ATOM 2159 C C . SER A 1 286 ? 7.744 5.132 22.196 1.00 89.12 286 SER A C 1
ATOM 2161 O O . SER A 1 286 ? 6.735 5.499 22.799 1.00 89.12 286 SER A O 1
ATOM 2163 N N . SER A 1 287 ? 8.640 6.017 21.772 1.00 86.50 287 SER A N 1
ATOM 2164 C CA . SER A 1 287 ? 8.484 7.465 21.967 1.00 86.50 287 SER A CA 1
ATOM 2165 C C . SER A 1 287 ? 9.085 8.303 20.855 1.00 86.50 287 SER A C 1
ATOM 2167 O O . SER A 1 287 ? 8.675 9.451 20.705 1.00 86.50 287 SER A O 1
ATOM 2169 N N . VAL A 1 288 ? 10.049 7.755 20.123 1.00 87.94 288 VAL A N 1
ATOM 2170 C CA . VAL A 1 288 ? 10.696 8.408 18.991 1.00 87.94 288 VAL A CA 1
ATOM 2171 C C . VAL A 1 288 ? 10.820 7.408 17.853 1.00 87.94 288 VAL A C 1
ATOM 2173 O O . VAL A 1 288 ? 11.242 6.281 18.110 1.00 87.94 288 VAL A O 1
ATOM 2176 N N . GLY A 1 289 ? 10.491 7.835 16.642 1.00 88.88 289 GLY A N 1
ATOM 2177 C CA . GLY A 1 289 ? 10.796 7.138 15.399 1.00 88.88 289 GLY A CA 1
ATOM 2178 C C . GLY A 1 289 ? 11.466 8.101 14.427 1.00 88.88 289 GLY A C 1
ATOM 2179 O O . GLY A 1 289 ? 11.115 9.282 14.423 1.00 88.88 289 GLY A O 1
ATOM 2180 N N . VAL A 1 290 ? 12.446 7.628 13.668 1.00 90.06 290 VAL A N 1
ATOM 2181 C CA . VAL A 1 290 ? 13.066 8.369 12.564 1.00 90.06 290 VAL A CA 1
ATOM 2182 C C . VAL A 1 290 ? 13.292 7.397 11.416 1.00 90.06 290 VAL A C 1
ATOM 2184 O O . VAL A 1 290 ? 13.891 6.348 11.646 1.00 90.06 290 VAL A O 1
ATOM 2187 N N . GLY A 1 291 ? 12.842 7.766 10.222 1.00 89.38 291 GLY A N 1
ATOM 2188 C CA . GLY A 1 291 ? 13.062 7.039 8.976 1.00 89.38 291 GLY A CA 1
ATOM 2189 C C . GLY A 1 291 ? 13.641 7.964 7.912 1.00 89.38 291 GLY A C 1
ATOM 2190 O O . GLY A 1 291 ? 13.294 9.148 7.863 1.00 89.38 291 GLY A O 1
ATOM 2191 N N . VAL A 1 292 ? 14.552 7.437 7.105 1.00 89.81 292 VAL A N 1
ATOM 2192 C CA . VAL A 1 292 ? 15.086 8.087 5.909 1.00 89.81 292 VAL A CA 1
ATOM 2193 C C . VAL A 1 292 ? 15.262 7.028 4.843 1.00 89.81 292 VAL A C 1
ATOM 2195 O O . VAL A 1 292 ? 16.044 6.104 5.067 1.00 89.81 292 VAL A O 1
ATOM 2198 N N . ASP A 1 293 ? 14.644 7.238 3.690 1.00 90.75 293 ASP A N 1
ATOM 2199 C CA . ASP A 1 293 ? 14.876 6.440 2.494 1.00 90.75 293 ASP A CA 1
ATOM 2200 C C . ASP A 1 293 ? 15.313 7.361 1.357 1.00 90.75 293 ASP A C 1
ATOM 2202 O O . ASP A 1 293 ? 14.796 8.465 1.180 1.00 90.75 293 ASP A O 1
ATOM 2206 N N . PHE A 1 294 ? 16.336 6.926 0.637 1.00 89.88 294 PHE A N 1
ATOM 2207 C CA . PHE A 1 294 ? 16.767 7.482 -0.633 1.00 89.88 294 PHE A CA 1
ATOM 2208 C C . PHE A 1 294 ? 17.095 6.291 -1.523 1.00 89.88 294 PHE A C 1
ATOM 2210 O O . PHE A 1 294 ? 18.193 5.734 -1.415 1.00 89.88 294 PHE A O 1
ATOM 2217 N N . ILE A 1 295 ? 16.111 5.848 -2.291 1.00 87.25 295 ILE A N 1
ATOM 2218 C CA . ILE A 1 295 ? 16.152 4.594 -3.046 1.00 87.25 295 ILE A CA 1
ATOM 2219 C C . ILE A 1 295 ? 15.868 4.847 -4.524 1.00 87.25 295 ILE A C 1
ATOM 2221 O O . ILE A 1 295 ? 15.488 5.955 -4.907 1.00 87.25 295 ILE A O 1
ATOM 2225 N N . ASP A 1 296 ? 16.234 3.876 -5.351 1.00 82.62 296 ASP A N 1
ATOM 2226 C CA . ASP A 1 296 ? 15.774 3.810 -6.739 1.00 82.62 296 ASP A CA 1
ATOM 2227 C C . ASP A 1 296 ? 14.462 3.050 -6.763 1.00 82.62 296 ASP A C 1
ATOM 2229 O O . ASP A 1 296 ? 14.359 2.061 -6.040 1.00 82.62 296 ASP A O 1
ATOM 2233 N N . ASP A 1 297 ? 13.515 3.525 -7.555 1.00 74.62 297 ASP A N 1
ATOM 2234 C CA . ASP A 1 297 ? 12.193 2.927 -7.706 1.00 74.62 297 ASP A CA 1
ATOM 2235 C C . ASP A 1 297 ? 11.784 3.116 -9.169 1.00 74.62 297 ASP A C 1
ATOM 2237 O O . ASP A 1 297 ? 11.542 4.249 -9.588 1.00 74.62 297 ASP A O 1
ATOM 2241 N N . GLY A 1 298 ? 11.892 2.070 -9.994 1.00 67.00 298 GLY A N 1
ATOM 2242 C CA . GLY A 1 298 ? 11.614 2.164 -11.438 1.00 67.00 298 GLY A CA 1
ATOM 2243 C C . GLY A 1 298 ? 12.414 3.248 -12.188 1.00 67.00 298 GLY A C 1
ATOM 2244 O O . GLY A 1 298 ? 11.945 3.826 -13.165 1.00 67.00 298 GLY A O 1
ATOM 2245 N N . GLY A 1 299 ? 13.616 3.602 -11.712 1.00 68.69 299 GLY A N 1
ATOM 2246 C CA . GLY A 1 299 ? 14.453 4.669 -12.284 1.00 68.69 299 GLY A CA 1
ATOM 2247 C C . GLY A 1 299 ? 14.161 6.089 -11.776 1.00 68.69 299 GLY A C 1
ATOM 2248 O O . GLY A 1 299 ? 14.902 7.026 -12.117 1.00 68.69 299 GLY A O 1
ATOM 2249 N N . ASP A 1 300 ? 13.145 6.259 -10.931 1.00 75.75 300 ASP A N 1
ATOM 2250 C CA . ASP A 1 300 ? 12.850 7.496 -10.220 1.00 75.75 300 ASP A CA 1
ATOM 2251 C C . ASP A 1 300 ? 13.480 7.494 -8.810 1.00 75.75 300 ASP A C 1
ATOM 2253 O O . ASP A 1 300 ? 13.623 6.473 -8.133 1.00 75.75 300 ASP A O 1
ATOM 2257 N N . ARG A 1 301 ? 13.917 8.671 -8.327 1.00 81.50 301 ARG A N 1
ATOM 2258 C CA . ARG A 1 301 ? 14.541 8.783 -6.992 1.00 81.50 301 ARG A CA 1
ATOM 2259 C C . ARG A 1 301 ? 13.529 9.155 -5.933 1.00 81.50 301 ARG A C 1
ATOM 2261 O O . ARG A 1 301 ? 13.270 10.342 -5.705 1.00 81.50 301 ARG A O 1
ATOM 2268 N N . LEU A 1 302 ? 13.069 8.152 -5.198 1.00 86.44 302 LEU A N 1
ATOM 2269 C CA . LEU A 1 302 ? 12.231 8.352 -4.029 1.00 86.44 302 LEU A CA 1
ATOM 2270 C C . LEU A 1 302 ? 13.066 8.823 -2.833 1.00 86.44 302 LEU A C 1
ATOM 2272 O O . LEU A 1 302 ? 14.033 8.184 -2.407 1.00 86.44 302 LEU A O 1
ATOM 2276 N N . PHE A 1 303 ? 12.665 9.950 -2.251 1.00 88.19 303 PHE A N 1
ATOM 2277 C CA . PHE A 1 303 ? 13.169 10.438 -0.975 1.00 88.19 303 PHE A CA 1
ATOM 2278 C C . PHE A 1 303 ? 12.051 10.487 0.060 1.00 88.19 303 PHE A C 1
ATOM 2280 O O . PHE A 1 303 ? 11.149 11.324 -0.032 1.00 88.19 303 PHE A O 1
ATOM 2287 N N . LEU A 1 304 ? 12.178 9.668 1.101 1.00 90.06 304 LEU A N 1
ATOM 2288 C CA . LEU A 1 304 ? 11.283 9.656 2.248 1.00 90.06 304 LEU A CA 1
ATOM 2289 C C . LEU A 1 304 ? 12.019 10.117 3.504 1.00 90.06 304 LEU A C 1
ATOM 2291 O O . LEU A 1 304 ? 13.139 9.708 3.806 1.00 90.06 304 LEU A O 1
ATOM 2295 N N . TYR A 1 305 ? 11.356 10.958 4.286 1.00 88.00 305 TYR A N 1
ATOM 2296 C CA . TYR A 1 305 ? 11.777 11.328 5.627 1.00 88.00 305 TYR A CA 1
ATOM 2297 C C . TYR A 1 305 ? 10.597 11.231 6.578 1.00 88.00 305 TYR A C 1
ATOM 2299 O O . TYR A 1 305 ? 9.567 11.870 6.369 1.00 88.00 305 TYR A O 1
ATOM 2307 N N . SER A 1 306 ? 10.775 10.521 7.687 1.00 89.38 306 SER A N 1
ATOM 2308 C CA . SER A 1 306 ? 9.781 10.465 8.748 1.00 89.38 306 SER A CA 1
ATOM 2309 C C . SER A 1 306 ? 10.387 10.773 10.111 1.00 89.38 306 SER A C 1
ATOM 2311 O O . SER A 1 306 ? 11.508 10.386 10.447 1.00 89.38 306 SER A O 1
ATOM 2313 N N . ILE A 1 307 ? 9.626 11.486 10.937 1.00 89.50 307 ILE A N 1
ATOM 2314 C CA . ILE A 1 307 ? 9.943 11.695 12.346 1.00 89.50 307 ILE A CA 1
ATOM 2315 C C . ILE A 1 307 ? 8.681 11.603 13.188 1.00 89.50 307 ILE A C 1
ATOM 2317 O O . ILE A 1 307 ? 7.704 12.316 12.978 1.00 89.50 307 ILE A O 1
ATOM 2321 N N . THR A 1 308 ? 8.735 10.758 14.208 1.00 89.75 308 THR A N 1
ATOM 2322 C CA . THR A 1 308 ? 7.696 10.625 15.222 1.00 89.75 308 THR A CA 1
ATOM 2323 C C . THR A 1 308 ? 8.268 10.987 16.581 1.00 89.75 308 THR A C 1
ATOM 2325 O O . THR A 1 308 ? 9.304 10.466 16.981 1.00 89.75 308 THR A O 1
ATOM 2328 N N . VAL A 1 309 ? 7.586 11.857 17.327 1.00 90.38 309 VAL A N 1
ATOM 2329 C CA . VAL A 1 309 ? 7.895 12.175 18.726 1.00 90.38 309 VAL A CA 1
ATOM 2330 C C . VAL A 1 309 ? 6.605 12.198 19.542 1.00 90.38 309 VAL A C 1
ATOM 2332 O O . VAL A 1 309 ? 5.794 13.127 19.485 1.00 90.38 309 VAL A O 1
ATOM 2335 N N . GLY A 1 310 ? 6.422 11.169 20.365 1.00 89.00 310 GLY A N 1
ATOM 2336 C CA . GLY A 1 310 ? 5.243 11.002 21.205 1.00 89.00 310 GLY A CA 1
ATOM 2337 C C . GLY A 1 310 ? 3.964 10.834 20.384 1.00 89.00 310 GLY A C 1
ATOM 2338 O O . GLY A 1 310 ? 3.648 9.734 19.961 1.00 89.00 310 GLY A O 1
ATOM 2339 N N . LYS A 1 311 ? 3.197 11.918 20.236 1.00 90.00 311 LYS A N 1
ATOM 2340 C CA . LYS A 1 311 ? 1.932 11.947 19.477 1.00 90.00 311 LYS A CA 1
ATOM 2341 C C . LYS A 1 311 ? 2.041 12.692 18.150 1.00 90.00 311 LYS A C 1
ATOM 2343 O O . LYS A 1 311 ? 1.040 12.823 17.459 1.00 90.00 311 LYS A O 1
ATOM 2348 N N . PHE A 1 312 ? 3.194 13.293 17.890 1.00 92.00 312 PHE A N 1
ATOM 2349 C CA . PHE A 1 312 ? 3.443 14.048 16.681 1.00 92.00 312 PHE A CA 1
ATOM 2350 C C . PHE A 1 312 ? 4.183 13.157 15.694 1.00 92.00 312 PHE A C 1
ATOM 2352 O O . PHE A 1 312 ? 5.183 12.560 16.091 1.00 92.00 312 PHE A O 1
ATOM 2359 N N . THR A 1 313 ? 3.727 13.128 14.450 1.00 92.69 313 THR A N 1
ATOM 2360 C CA . THR A 1 313 ? 4.415 12.483 13.334 1.00 92.69 313 THR A CA 1
ATOM 2361 C C . THR A 1 313 ? 4.445 13.450 12.163 1.00 92.69 313 THR A C 1
ATOM 2363 O O . THR A 1 313 ? 3.467 14.153 11.908 1.00 92.69 313 THR A O 1
ATOM 2366 N N . TYR A 1 314 ? 5.579 13.501 11.482 1.00 89.12 314 TYR A N 1
ATOM 2367 C CA . TYR A 1 314 ? 5.752 14.193 10.219 1.00 89.12 314 TYR A CA 1
ATOM 2368 C C . TYR A 1 314 ? 6.376 13.229 9.223 1.00 89.12 314 TYR A C 1
ATOM 2370 O O . TYR A 1 314 ? 7.378 12.596 9.557 1.00 89.12 314 TYR A O 1
ATOM 2378 N N . VAL A 1 315 ? 5.786 13.144 8.039 1.00 90.88 315 VAL A N 1
ATOM 2379 C CA . VAL A 1 315 ? 6.303 12.391 6.900 1.00 90.88 315 VAL A CA 1
ATOM 2380 C C . VAL A 1 315 ? 6.413 13.350 5.726 1.00 90.88 315 VAL A C 1
ATOM 2382 O O . VAL A 1 315 ? 5.505 14.146 5.478 1.00 90.88 315 VAL A O 1
ATOM 2385 N N . TRP A 1 316 ? 7.546 13.297 5.047 1.00 89.06 316 TRP A N 1
ATOM 2386 C CA . TRP A 1 316 ? 7.797 13.944 3.773 1.00 89.06 316 TRP A CA 1
ATOM 2387 C C . TRP A 1 316 ? 8.191 12.866 2.785 1.00 89.06 316 TRP A C 1
ATOM 2389 O O . TRP A 1 316 ? 9.061 12.055 3.090 1.00 89.06 316 TRP A O 1
ATOM 2399 N N . GLU A 1 317 ? 7.613 12.934 1.605 1.00 89.06 317 GLU A N 1
ATOM 2400 C CA . GLU A 1 317 ? 7.948 12.087 0.479 1.00 89.06 317 GLU A CA 1
ATOM 2401 C C . GLU A 1 317 ? 8.116 12.973 -0.750 1.00 89.06 317 GLU A C 1
ATOM 2403 O O . GLU A 1 317 ? 7.415 13.979 -0.908 1.00 89.06 317 GLU A O 1
ATOM 2408 N N . SER A 1 318 ? 9.098 12.666 -1.582 1.00 85.69 318 SER A N 1
ATOM 2409 C CA . SER A 1 318 ? 9.288 13.359 -2.846 1.00 85.69 318 SER A CA 1
ATOM 2410 C C . SER A 1 318 ? 10.015 12.489 -3.839 1.00 85.69 318 SER A C 1
ATOM 2412 O O . SER A 1 318 ? 10.994 11.844 -3.472 1.00 85.69 318 SER A O 1
ATOM 2414 N N . GLU A 1 319 ? 9.614 12.610 -5.090 1.00 81.81 319 GLU A N 1
ATOM 2415 C CA . GLU A 1 319 ? 10.276 11.988 -6.220 1.00 81.81 319 GLU A CA 1
ATOM 2416 C C . GLU A 1 319 ? 11.177 13.026 -6.913 1.00 81.81 319 GLU A C 1
ATOM 2418 O O . GLU A 1 319 ? 10.754 14.156 -7.213 1.00 81.81 319 GLU A O 1
ATOM 2423 N N . ILE A 1 320 ? 12.465 12.710 -7.060 1.00 72.38 320 ILE A N 1
ATOM 2424 C CA . ILE A 1 320 ? 13.529 13.662 -7.407 1.00 72.38 320 ILE A CA 1
ATOM 2425 C C . ILE A 1 320 ? 14.230 13.227 -8.694 1.00 72.38 320 ILE A C 1
ATOM 2427 O O . ILE A 1 320 ? 14.584 12.070 -8.867 1.00 72.38 320 ILE A O 1
ATOM 2431 N N . LEU A 1 321 ? 14.573 14.190 -9.552 1.00 59.25 321 LEU A N 1
ATOM 2432 C CA . LEU A 1 321 ? 15.477 13.919 -10.671 1.00 59.25 321 LEU A CA 1
ATOM 2433 C C . LEU A 1 321 ? 16.953 13.963 -10.205 1.00 59.25 321 LEU A C 1
ATOM 2435 O O . LEU A 1 321 ? 17.359 14.969 -9.598 1.00 59.25 321 LEU A O 1
ATOM 2439 N N . PRO A 1 322 ? 17.787 12.947 -10.521 1.00 50.44 322 PRO A N 1
ATOM 2440 C CA . PRO A 1 322 ? 19.135 12.743 -9.960 1.00 50.44 322 PRO A CA 1
ATOM 2441 C C . PRO A 1 322 ? 20.089 13.950 -10.023 1.00 50.44 322 PRO A C 1
ATOM 2443 O O . PRO A 1 322 ? 20.969 14.111 -9.174 1.00 50.44 322 PRO A O 1
ATOM 2446 N N . ASP A 1 323 ? 19.908 14.848 -10.992 1.00 45.25 323 ASP A N 1
ATOM 2447 C CA . ASP A 1 323 ? 20.836 15.951 -11.248 1.00 45.25 323 ASP A CA 1
ATOM 2448 C C . ASP A 1 323 ? 20.727 17.142 -10.267 1.00 45.25 323 ASP A C 1
ATOM 2450 O O . ASP A 1 323 ? 21.579 18.034 -10.316 1.00 45.25 323 ASP A O 1
ATOM 2454 N N . ASN A 1 324 ? 19.719 17.215 -9.378 1.00 42.62 324 ASN A N 1
ATOM 2455 C CA . ASN A 1 324 ? 19.436 18.443 -8.605 1.00 42.62 324 ASN A CA 1
ATOM 2456 C C . ASN A 1 324 ? 18.866 18.241 -7.178 1.00 42.62 324 ASN A C 1
ATOM 2458 O O . ASN A 1 324 ? 17.959 18.972 -6.770 1.00 42.62 324 ASN A O 1
ATOM 2462 N N . ILE A 1 325 ? 19.417 17.318 -6.380 1.00 42.22 325 ILE A N 1
ATOM 2463 C CA . ILE A 1 325 ? 18.982 17.087 -4.983 1.00 42.22 325 ILE A CA 1
ATOM 2464 C C . ILE A 1 325 ? 19.008 18.393 -4.154 1.00 42.22 325 ILE A C 1
ATOM 2466 O O . ILE A 1 325 ? 20.070 18.919 -3.804 1.00 42.22 325 ILE A O 1
ATOM 2470 N N . LEU A 1 326 ? 17.827 18.899 -3.785 1.00 41.28 326 LEU A N 1
ATOM 2471 C CA . LEU A 1 326 ? 17.642 19.967 -2.799 1.00 41.28 326 LEU A CA 1
ATOM 2472 C C . LEU A 1 326 ? 17.217 19.340 -1.469 1.00 41.28 326 LEU A C 1
ATOM 2474 O O . LEU A 1 326 ? 16.038 19.102 -1.233 1.00 41.28 326 LEU A O 1
ATOM 2478 N N . VAL A 1 327 ? 18.178 19.099 -0.578 1.00 40.00 327 VAL A N 1
ATOM 2479 C CA . VAL A 1 327 ? 17.873 18.663 0.793 1.00 40.00 327 VAL A CA 1
ATOM 2480 C C . VAL A 1 327 ? 17.146 19.802 1.529 1.00 40.00 327 VAL A C 1
ATOM 2482 O O . VAL A 1 327 ? 17.658 20.929 1.533 1.00 40.00 327 VAL A O 1
ATOM 2485 N N . PRO A 1 328 ? 15.987 19.557 2.172 1.00 40.97 328 PRO A N 1
ATOM 2486 C CA . PRO A 1 328 ? 15.320 20.563 2.990 1.00 40.97 328 PRO A CA 1
ATOM 2487 C C . PRO A 1 328 ? 16.252 21.079 4.095 1.00 40.97 328 PRO A C 1
ATOM 2489 O O . PRO A 1 328 ? 16.867 20.302 4.824 1.00 40.97 328 PRO A O 1
ATOM 2492 N N . ASP A 1 329 ? 16.354 22.400 4.256 1.00 43.56 329 ASP A N 1
ATOM 2493 C CA . ASP A 1 329 ? 17.130 23.000 5.346 1.00 43.56 329 ASP A CA 1
ATOM 2494 C C . ASP A 1 329 ? 16.354 22.887 6.671 1.00 43.56 329 ASP A C 1
ATOM 2496 O O . ASP A 1 329 ? 15.606 23.779 7.088 1.00 43.56 329 ASP A O 1
ATOM 2500 N N . PHE A 1 330 ? 16.503 21.738 7.331 1.00 41.34 330 PHE A N 1
ATOM 2501 C CA . PHE A 1 330 ? 15.826 21.408 8.587 1.00 41.34 330 PHE A CA 1
ATOM 2502 C C . PHE A 1 330 ? 16.184 22.358 9.745 1.00 41.34 330 PHE A C 1
ATOM 2504 O O . PHE A 1 330 ? 15.382 22.513 10.672 1.00 41.34 330 PHE A O 1
ATOM 2511 N N . ALA A 1 331 ? 17.336 23.041 9.684 1.00 36.66 331 ALA A N 1
ATOM 2512 C CA . ALA A 1 331 ? 17.728 24.047 10.675 1.00 36.66 331 ALA A CA 1
ATOM 2513 C C . ALA A 1 331 ? 16.727 25.214 10.684 1.00 36.66 331 ALA A C 1
ATOM 2515 O O . ALA A 1 331 ? 16.248 25.648 11.736 1.00 36.66 331 ALA A O 1
ATOM 2516 N N . ALA A 1 332 ? 16.330 25.658 9.490 1.00 39.06 332 ALA A N 1
ATOM 2517 C CA . ALA A 1 332 ? 15.367 26.734 9.303 1.00 39.06 332 ALA A CA 1
ATOM 2518 C C . ALA A 1 332 ? 13.932 26.323 9.688 1.00 39.06 332 ALA A C 1
ATOM 2520 O O . ALA A 1 332 ? 13.193 27.132 10.251 1.00 39.06 332 ALA A O 1
ATOM 2521 N N . ILE A 1 333 ? 13.544 25.067 9.437 1.00 39.34 333 ILE A N 1
ATOM 2522 C CA . ILE A 1 333 ? 12.189 24.547 9.714 1.00 39.34 333 ILE A CA 1
ATOM 2523 C C . ILE A 1 333 ? 11.927 24.403 11.222 1.00 39.34 333 ILE A C 1
ATOM 2525 O O . ILE A 1 333 ? 10.827 24.698 11.693 1.00 39.34 333 ILE A O 1
ATOM 2529 N N . LEU A 1 334 ? 12.937 23.998 11.996 1.00 36.69 334 LEU A N 1
ATOM 2530 C CA . LEU A 1 334 ? 12.824 23.815 13.449 1.00 36.69 334 LEU A CA 1
ATOM 2531 C C . LEU A 1 334 ? 13.193 25.069 14.261 1.00 36.69 334 LEU A C 1
ATOM 2533 O O . LEU A 1 334 ? 13.131 25.041 15.492 1.00 36.69 334 LEU A O 1
ATOM 2537 N N . GLY A 1 335 ? 13.568 26.171 13.600 1.00 34.38 335 GLY A N 1
ATOM 2538 C CA . GLY A 1 335 ? 14.064 27.379 14.268 1.00 34.38 335 GLY A CA 1
ATOM 2539 C C . GLY A 1 335 ? 15.387 27.155 15.011 1.00 34.38 335 GLY A C 1
ATOM 2540 O O . GLY A 1 335 ? 15.668 27.845 15.991 1.00 34.38 335 GLY A O 1
ATOM 2541 N N . ILE A 1 336 ? 16.174 26.167 14.579 1.00 39.62 336 ILE A N 1
ATOM 2542 C CA . ILE A 1 336 ? 17.492 25.855 15.125 1.00 39.62 336 ILE A CA 1
ATOM 2543 C C . ILE A 1 336 ? 18.493 26.689 14.331 1.00 39.62 336 ILE A C 1
ATOM 2545 O O . ILE A 1 336 ? 18.895 26.324 13.232 1.00 39.62 336 ILE A O 1
ATOM 2549 N N . GLU A 1 337 ? 18.874 27.840 14.882 1.00 41.53 337 GLU A N 1
ATOM 2550 C CA . GLU A 1 337 ? 19.781 28.782 14.214 1.00 41.53 337 GLU A CA 1
ATOM 2551 C C . GLU A 1 337 ? 21.225 28.251 14.087 1.00 41.53 337 GLU A C 1
ATOM 2553 O O . GLU A 1 337 ? 22.023 28.854 13.372 1.00 41.53 337 GLU A O 1
ATOM 2558 N N . ASP A 1 338 ? 21.569 27.127 14.735 1.00 42.38 338 ASP A N 1
ATOM 2559 C CA . ASP A 1 338 ? 22.923 26.570 14.690 1.00 42.38 338 ASP A CA 1
ATOM 2560 C C . ASP A 1 338 ? 22.963 25.035 14.898 1.00 42.38 338 ASP A C 1
ATOM 2562 O O . ASP A 1 338 ? 22.867 24.524 16.014 1.00 42.38 338 ASP A O 1
ATOM 2566 N N . ILE A 1 339 ? 23.122 24.266 13.812 1.00 40.19 339 ILE A N 1
ATOM 2567 C CA . ILE A 1 339 ? 23.309 22.795 13.851 1.00 40.19 339 ILE A CA 1
ATOM 2568 C C . ILE A 1 339 ? 24.662 22.408 14.482 1.00 40.19 339 ILE A C 1
ATOM 2570 O O . ILE A 1 339 ? 24.836 21.280 14.959 1.00 40.19 339 ILE A O 1
ATOM 2574 N N . SER A 1 340 ? 25.624 23.337 14.525 1.00 39.94 340 SER A N 1
ATOM 2575 C CA . SER A 1 340 ? 26.981 23.060 15.008 1.00 39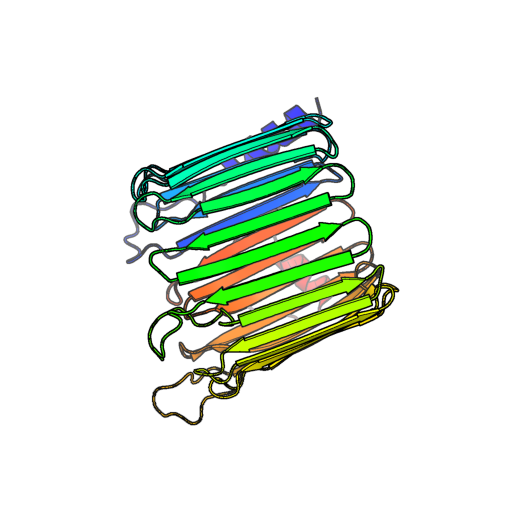.94 340 SER A CA 1
ATOM 2576 C C . SER A 1 340 ? 27.050 22.745 16.510 1.00 39.94 340 SER A C 1
ATOM 2578 O O . SER A 1 340 ? 27.971 22.047 16.938 1.00 39.94 340 SER A O 1
ATOM 2580 N N . GLU A 1 341 ? 26.048 23.156 17.297 1.00 37.12 341 GLU A N 1
ATOM 2581 C CA . GLU A 1 341 ? 25.968 22.884 18.741 1.00 37.12 341 GLU A CA 1
ATOM 2582 C C . GLU A 1 341 ? 25.507 21.444 19.060 1.00 37.12 341 GLU A C 1
ATOM 2584 O O . GLU A 1 341 ? 25.895 20.874 20.080 1.00 37.12 341 GLU A O 1
ATOM 2589 N N . ILE A 1 342 ? 24.739 20.797 18.171 1.00 41.06 342 ILE A N 1
ATOM 2590 C CA . ILE A 1 342 ? 24.223 19.429 18.390 1.00 41.06 342 ILE A CA 1
ATOM 2591 C C . ILE A 1 342 ? 25.287 18.375 18.041 1.00 41.06 342 ILE A C 1
ATOM 2593 O O . ILE A 1 342 ? 25.424 17.358 18.730 1.00 41.06 342 ILE A O 1
ATOM 2597 N N . ALA A 1 343 ? 26.094 18.632 17.006 1.00 35.03 343 ALA A N 1
ATOM 2598 C CA . ALA A 1 343 ? 27.161 17.725 16.583 1.00 35.03 343 ALA A CA 1
ATOM 2599 C C . ALA A 1 343 ? 28.287 17.602 17.631 1.00 35.03 343 ALA A C 1
ATOM 2601 O O . ALA A 1 343 ? 28.874 16.524 17.779 1.00 35.03 343 ALA A O 1
ATOM 2602 N N . SER A 1 344 ? 28.561 18.665 18.401 1.00 37.25 344 SER A N 1
ATOM 2603 C CA . SER A 1 344 ? 29.588 18.628 19.450 1.00 37.25 344 SER A CA 1
ATOM 2604 C C . SER A 1 344 ? 29.165 17.843 20.692 1.00 37.25 344 SER A C 1
ATOM 2606 O O . SER A 1 344 ? 30.019 17.202 21.305 1.00 37.25 344 SER A O 1
ATOM 2608 N N . ASP A 1 345 ? 27.874 17.849 21.036 1.00 35.56 345 ASP A N 1
ATOM 2609 C CA . ASP A 1 345 ? 27.382 17.254 22.287 1.00 35.56 345 ASP A CA 1
ATOM 2610 C C . ASP A 1 345 ? 26.958 15.781 22.159 1.00 35.56 345 ASP A C 1
ATOM 2612 O O . ASP A 1 345 ? 26.985 15.057 23.156 1.00 35.56 345 ASP A O 1
ATOM 2616 N N . ILE A 1 346 ? 26.624 15.298 20.953 1.00 38.12 346 ILE A N 1
ATOM 2617 C CA . ILE A 1 346 ? 26.167 13.907 20.754 1.00 38.12 346 ILE A CA 1
ATOM 2618 C C . ILE A 1 346 ? 27.249 13.003 20.145 1.00 38.12 346 ILE A C 1
ATOM 2620 O O . ILE A 1 346 ? 27.321 11.826 20.499 1.00 38.12 346 ILE A O 1
ATOM 2624 N N . LEU A 1 347 ? 28.122 13.521 19.271 1.00 35.19 347 LEU A N 1
ATOM 2625 C CA . LEU A 1 347 ? 29.048 12.675 18.501 1.00 35.19 347 LEU A CA 1
ATOM 2626 C C . LEU A 1 347 ? 30.526 12.827 18.870 1.00 35.19 347 LEU A C 1
ATOM 2628 O O . LEU A 1 347 ? 31.322 11.981 18.474 1.00 35.19 347 LEU A O 1
ATOM 2632 N N . GLY A 1 348 ? 30.931 13.849 19.634 1.00 29.11 348 GLY A N 1
ATOM 2633 C CA . GLY A 1 348 ? 32.337 14.022 20.030 1.00 29.11 348 GLY A CA 1
ATOM 2634 C C . GLY A 1 348 ? 33.325 14.089 18.852 1.00 29.11 348 GLY A C 1
ATOM 2635 O O . GLY A 1 348 ? 34.526 13.892 19.043 1.00 29.11 348 GLY A O 1
ATOM 2636 N N . VAL A 1 349 ? 32.837 14.355 17.637 1.00 31.25 349 VAL A N 1
ATOM 2637 C CA . VAL A 1 349 ? 33.643 14.479 16.422 1.00 31.25 349 VAL A CA 1
ATOM 2638 C C . VAL A 1 349 ? 33.779 15.959 16.096 1.00 31.25 349 VAL A C 1
ATOM 2640 O O . VAL A 1 349 ? 32.811 16.645 15.786 1.00 31.25 349 VAL A O 1
ATOM 2643 N N . THR A 1 350 ? 35.007 16.462 16.178 1.00 29.03 350 THR A N 1
ATOM 2644 C CA . THR A 1 350 ? 35.355 17.803 15.706 1.00 29.03 350 THR A CA 1
ATOM 2645 C C . THR A 1 350 ? 35.513 17.746 14.188 1.00 29.03 350 THR A C 1
ATOM 2647 O O . THR A 1 350 ? 36.457 17.127 13.697 1.00 29.03 350 THR A O 1
ATOM 2650 N N . VAL A 1 351 ? 34.607 18.373 13.438 1.00 32.66 351 VAL A N 1
ATOM 2651 C CA . VAL A 1 351 ? 34.783 18.563 11.990 1.00 32.66 351 VAL A CA 1
ATOM 2652 C C . VAL A 1 351 ? 35.754 19.737 11.784 1.00 32.66 351 VAL A C 1
ATOM 2654 O O . VAL A 1 351 ? 35.522 20.810 12.347 1.00 32.66 351 VAL A O 1
ATOM 2657 N N . PRO A 1 352 ? 36.869 19.577 11.047 1.00 29.69 352 PRO A N 1
ATOM 2658 C CA . PRO A 1 352 ? 37.771 20.686 10.778 1.00 29.69 352 PRO A CA 1
ATOM 2659 C C . PRO A 1 352 ? 37.154 21.644 9.757 1.00 29.69 352 PRO A C 1
ATOM 2661 O O . PRO A 1 352 ? 36.640 21.224 8.726 1.00 29.69 352 PRO A O 1
ATOM 2664 N N . SER A 1 353 ? 37.250 22.941 10.045 1.00 31.91 353 SER A N 1
ATOM 2665 C CA . SER A 1 353 ? 36.821 24.021 9.159 1.00 31.91 353 SER A CA 1
ATOM 2666 C C . SER A 1 353 ? 37.659 24.072 7.877 1.00 31.91 353 SER A C 1
ATOM 2668 O O . SER A 1 353 ? 38.892 24.139 7.967 1.00 31.91 353 SER A O 1
ATOM 2670 N N . THR A 1 354 ? 37.001 24.173 6.723 1.00 34.22 354 THR A N 1
ATOM 2671 C CA . THR A 1 354 ? 37.555 24.819 5.521 1.00 34.22 354 THR A CA 1
ATOM 2672 C C . THR A 1 354 ? 36.587 25.853 5.000 1.00 34.22 354 THR A C 1
ATOM 2674 O O . THR A 1 354 ? 35.411 25.471 4.817 1.00 34.22 354 THR A O 1
#

Sequence (354 aa):
RAAVSAALLAAAFLGSNTLRYDSDKELGGKPIKEVSNEIVYDNWAVTWGRDFEDRETAVQVGNDYGYVGVGVGLEDRATSTNVGFGKAQVSVSTDESDIEGGVGVSYGAYGVRVDRDFDDAQTAVEVVARGVESGTNIDFSDRDYGQRVKVRDVEVAVRHDFDDVQDPSTDDDEELATEVFVGWRSVSVAVGADVNDTEYAVSVGTLGRQFSVLRDFDERETDFQGNWGDGWQLVLNGDFPDDDPDGSPGIFGQVGFGRLGKVYAQIGAGVGDDGVPQGSAEVETSSVGVGVDFIDDGGDRLFLYSITVGKFTYVWESEILPDNILVPDFAAILGIEDISEIASDILGVTVPST

pLDDT: mean 78.47, std 22.36, range [26.48, 97.38]

Radius of gyration: 22.86 Å; chains: 1; bounding box: 61×52×45 Å